Protein AF-A0A930Q3Y9-F1 (afdb_monomer)

Organism: NCBI:txid43675

Nearest PDB structures (foldseek):
  1f99-assembly1_A-2  TM=2.599E-01  e=2.703E+00  Polysiphonia stricta
  1f99-assembly1_K-2  TM=2.462E-01  e=2.848E+00  Polysiphonia stricta
  4yjj-assembly1_A  TM=2.709E-01  e=8.124E+00  Phormidium

Secondary structure (DSSP, 8-state):
--EEE--S-EEETTEEEEEEEESS-HHHHHHHHHHTT--GGGB-SSSEEEEGGGHHHHHHTTPEE--HHHHHHHHHHTT----GGG-HHHHHHHHHHHHHHHHHHHHS---SSS----HHHHHHHHHHHHHHHHHHHHHHT-TT-SSTTHHHHHHHHHHHHHHHTTSTT-S--HHHHHHHHHTTSS-SS-TTHHHHHHHHHT-

Structure (mmCIF, N/CA/C/O backbone):
data_AF-A0A930Q3Y9-F1
#
_entry.id   AF-A0A930Q3Y9-F1
#
loop_
_atom_site.group_PDB
_atom_site.id
_atom_site.type_symbol
_atom_site.label_atom_id
_atom_site.label_alt_id
_atom_site.label_comp_id
_atom_site.label_asym_id
_atom_site.label_entity_id
_atom_site.label_seq_id
_atom_site.pdbx_PDB_ins_code
_atom_site.Cartn_x
_atom_site.Cartn_y
_atom_site.Cartn_z
_atom_site.occupancy
_atom_site.B_iso_or_equiv
_atom_site.auth_seq_id
_atom_site.auth_comp_id
_atom_site.auth_asym_id
_atom_site.auth_atom_id
_atom_site.pdbx_PDB_model_num
ATOM 1 N N . MET A 1 1 ? -1.575 -0.118 -22.455 1.00 71.44 1 MET A N 1
ATOM 2 C CA . MET A 1 1 ? -0.658 -1.270 -22.419 1.00 71.44 1 MET A CA 1
ATOM 3 C C . MET A 1 1 ? 0.638 -0.834 -23.046 1.00 71.44 1 MET A C 1
ATOM 5 O O . MET A 1 1 ? 0.851 -0.911 -24.257 1.00 71.44 1 MET A O 1
ATOM 9 N N . SER A 1 2 ? 1.443 -0.187 -22.227 1.00 93.56 2 SER A N 1
ATOM 10 C CA . SER A 1 2 ? 2.769 0.279 -22.580 1.00 93.56 2 SER A CA 1
ATOM 11 C C . SER A 1 2 ? 3.574 0.342 -21.299 1.00 93.56 2 SER A C 1
ATOM 13 O O . SER A 1 2 ? 3.084 0.797 -20.267 1.00 93.56 2 SER A O 1
ATOM 15 N N . ILE A 1 3 ? 4.808 -0.131 -21.397 1.00 97.94 3 ILE A N 1
ATOM 16 C CA . ILE A 1 3 ? 5.790 0.007 -20.339 1.00 97.94 3 ILE A CA 1
ATOM 17 C C . ILE A 1 3 ? 6.503 1.337 -20.548 1.00 97.94 3 ILE A C 1
ATOM 19 O O . ILE A 1 3 ? 6.914 1.644 -21.672 1.00 97.94 3 ILE A O 1
ATOM 23 N N . TYR A 1 4 ? 6.636 2.121 -19.484 1.00 98.62 4 TYR A N 1
ATOM 24 C CA . TYR A 1 4 ? 7.331 3.404 -19.511 1.00 98.62 4 TYR A CA 1
ATOM 25 C C . TYR A 1 4 ? 8.482 3.408 -18.519 1.00 98.62 4 TYR A C 1
ATOM 27 O O . TYR A 1 4 ? 8.372 2.811 -17.449 1.00 98.62 4 TYR A O 1
ATOM 35 N N . ILE A 1 5 ? 9.564 4.093 -18.874 1.00 98.62 5 ILE A N 1
ATOM 36 C CA . ILE A 1 5 ? 10.769 4.236 -18.055 1.00 98.62 5 ILE A CA 1
ATOM 37 C C . ILE A 1 5 ? 11.216 5.698 -18.043 1.00 98.62 5 ILE A C 1
ATOM 39 O O . ILE A 1 5 ? 11.072 6.376 -19.058 1.00 98.62 5 ILE A O 1
ATOM 43 N N . ASP A 1 6 ? 11.747 6.199 -16.928 1.00 98.50 6 ASP A N 1
ATOM 44 C CA . ASP A 1 6 ? 12.395 7.515 -16.887 1.00 98.50 6 ASP A CA 1
ATOM 45 C C . ASP A 1 6 ? 13.926 7.425 -16.994 1.00 98.50 6 ASP A C 1
ATOM 47 O O . ASP A 1 6 ? 14.515 6.383 -16.697 1.00 98.50 6 ASP A O 1
ATOM 51 N N . PRO A 1 7 ? 14.616 8.491 -17.438 1.00 98.12 7 PRO A N 1
ATOM 52 C CA . PRO A 1 7 ? 16.072 8.515 -17.433 1.00 98.12 7 PRO A CA 1
ATOM 53 C C . PRO A 1 7 ? 16.635 8.293 -16.020 1.00 98.12 7 PRO A C 1
ATOM 55 O O . PRO A 1 7 ? 16.093 8.841 -15.051 1.00 98.12 7 PRO A O 1
ATOM 58 N N . PRO A 1 8 ? 17.751 7.554 -15.881 1.00 97.38 8 PRO A N 1
ATOM 59 C CA . PRO A 1 8 ? 18.270 7.162 -14.581 1.00 97.38 8 PRO A CA 1
ATOM 60 C C . PRO A 1 8 ? 18.879 8.374 -13.875 1.00 97.38 8 PRO A C 1
ATOM 62 O O . PRO A 1 8 ? 20.008 8.787 -14.142 1.00 97.38 8 PRO A O 1
ATOM 65 N N . THR A 1 9 ? 18.105 8.973 -12.975 1.00 96.62 9 THR A N 1
ATOM 66 C CA . THR A 1 9 ? 18.450 10.240 -12.312 1.00 96.62 9 THR A CA 1
ATOM 67 C C . THR A 1 9 ? 18.402 10.146 -10.793 1.00 96.62 9 THR A C 1
ATOM 69 O O . THR A 1 9 ? 18.941 11.024 -10.119 1.00 96.62 9 THR A O 1
ATOM 72 N N . TRP A 1 10 ? 17.808 9.086 -10.236 1.00 93.69 10 TRP A N 1
ATOM 73 C CA . TRP A 1 10 ? 17.602 8.946 -8.798 1.00 93.69 10 TRP A CA 1
ATOM 74 C C . TRP A 1 10 ? 18.813 8.306 -8.097 1.00 93.69 10 TRP A C 1
ATOM 76 O O . TRP A 1 10 ? 19.087 7.130 -8.332 1.00 93.69 10 TRP A O 1
ATOM 86 N N . PRO A 1 11 ? 19.570 9.022 -7.243 1.00 95.94 11 PRO A N 1
ATOM 87 C CA . PRO A 1 11 ? 20.798 8.488 -6.660 1.00 95.94 11 PRO A CA 1
ATOM 88 C C . PRO A 1 11 ? 20.518 7.573 -5.457 1.00 95.94 11 PRO A C 1
ATOM 90 O O . PRO A 1 11 ? 19.971 8.011 -4.445 1.00 95.94 11 PRO A O 1
ATOM 93 N N . ALA A 1 12 ? 20.972 6.320 -5.520 1.00 91.62 12 ALA A N 1
ATOM 94 C CA . ALA A 1 12 ? 20.931 5.373 -4.402 1.00 91.62 12 ALA A CA 1
ATOM 95 C C . ALA A 1 12 ? 22.019 4.298 -4.555 1.00 91.62 12 ALA A C 1
ATOM 97 O O . ALA A 1 12 ? 22.490 4.033 -5.653 1.00 91.62 12 ALA A O 1
ATOM 98 N N . HIS A 1 13 ? 22.449 3.670 -3.456 1.00 89.69 13 HIS A N 1
ATOM 99 C CA . HIS A 1 13 ? 23.344 2.496 -3.484 1.00 89.69 13 HIS A CA 1
ATOM 100 C C . HIS A 1 13 ? 24.605 2.616 -4.377 1.00 89.69 13 HIS A C 1
ATOM 102 O O . HIS A 1 13 ? 25.089 1.621 -4.906 1.00 89.69 13 HIS A O 1
ATOM 108 N N . GLY A 1 14 ? 25.153 3.826 -4.544 1.00 93.25 14 GLY A N 1
ATOM 109 C CA . GLY A 1 14 ? 26.336 4.067 -5.383 1.00 93.25 14 GLY A CA 1
ATOM 110 C C . GLY A 1 14 ? 26.072 4.092 -6.895 1.00 93.25 14 GLY A C 1
ATOM 111 O O . GLY A 1 14 ? 27.023 4.064 -7.672 1.00 93.25 14 GLY A O 1
ATOM 112 N N . THR A 1 15 ? 24.812 4.160 -7.325 1.00 95.44 15 THR A N 1
ATOM 113 C CA . THR A 1 15 ? 24.406 4.323 -8.726 1.00 95.44 15 THR A CA 1
ATOM 114 C C . THR A 1 15 ? 23.209 5.277 -8.841 1.00 95.44 15 THR A C 1
ATOM 116 O O . THR A 1 15 ? 22.783 5.879 -7.852 1.00 95.44 15 THR A O 1
ATOM 119 N N . VAL A 1 16 ? 22.696 5.451 -10.057 1.00 97.56 16 VAL A N 1
ATOM 120 C CA . VAL A 1 16 ? 21.429 6.135 -10.322 1.00 97.56 16 VAL A CA 1
ATOM 121 C C . VAL A 1 16 ? 20.394 5.135 -10.824 1.00 97.56 16 VAL A C 1
ATOM 123 O O . VAL A 1 16 ? 20.740 4.130 -11.448 1.00 97.56 16 VAL A O 1
ATOM 126 N N . PHE A 1 17 ? 19.133 5.396 -10.509 1.00 97.94 17 PHE A N 1
ATOM 127 C CA . PHE A 1 17 ? 18.007 4.531 -10.814 1.00 97.94 17 PHE A CA 1
ATOM 128 C C . PHE A 1 17 ? 16.990 5.249 -11.697 1.00 97.94 17 PHE A C 1
ATOM 130 O O . PHE A 1 17 ? 16.818 6.471 -11.610 1.00 97.94 17 PHE A O 1
ATOM 137 N N . SER A 1 18 ? 16.350 4.446 -12.536 1.00 98.06 18 SER A N 1
ATOM 138 C CA . SER A 1 18 ? 15.121 4.730 -13.264 1.00 98.06 18 SER A CA 1
ATOM 139 C C . SER A 1 18 ? 13.937 4.076 -12.550 1.00 98.06 18 SER A C 1
ATOM 141 O O . SER A 1 18 ? 14.110 3.106 -11.818 1.00 98.06 18 SER A O 1
ATOM 143 N N . HIS A 1 19 ? 12.732 4.536 -12.837 1.00 98.44 19 HIS A N 1
ATOM 144 C CA . HIS A 1 19 ? 11.466 3.942 -12.447 1.00 98.44 19 HIS A CA 1
ATOM 145 C C . HIS A 1 19 ? 10.786 3.382 -13.693 1.00 98.44 19 HIS A C 1
ATOM 147 O O . HIS A 1 19 ? 10.669 4.063 -14.711 1.00 98.44 19 HIS A O 1
ATOM 153 N N . LEU A 1 20 ? 10.315 2.144 -13.599 1.00 98.31 20 LEU A N 1
ATOM 154 C CA . LEU A 1 20 ? 9.626 1.434 -14.671 1.00 98.31 20 LEU A CA 1
ATOM 155 C C . LEU A 1 20 ? 8.171 1.172 -14.265 1.00 98.31 20 LEU A C 1
ATOM 157 O O . LEU A 1 20 ? 7.927 0.593 -13.206 1.00 98.31 20 LEU A O 1
ATOM 161 N N . ILE A 1 21 ? 7.210 1.581 -15.095 1.00 98.19 21 ILE A N 1
ATOM 162 C CA . ILE A 1 21 ? 5.769 1.466 -14.813 1.00 98.19 21 ILE A CA 1
ATOM 163 C C . ILE A 1 21 ? 5.000 0.843 -15.976 1.00 98.19 21 ILE A C 1
ATOM 165 O O . ILE A 1 21 ? 5.452 0.859 -17.120 1.00 98.19 21 ILE A O 1
ATOM 169 N N . SER A 1 22 ? 3.783 0.392 -15.682 1.00 97.44 22 SER A N 1
ATOM 170 C CA . SER A 1 22 ? 2.724 0.168 -16.668 1.00 97.44 22 SER A CA 1
ATOM 171 C C . SER A 1 22 ? 1.627 1.226 -16.501 1.00 97.44 22 SER A C 1
ATOM 173 O O . SER A 1 22 ? 1.406 1.733 -15.402 1.00 97.44 22 SER A O 1
ATOM 175 N N . ASP A 1 23 ? 0.925 1.549 -17.591 1.00 95.81 23 ASP A N 1
ATOM 176 C CA . ASP A 1 23 ? -0.290 2.374 -17.570 1.00 95.81 23 ASP A CA 1
ATOM 177 C C . ASP A 1 23 ? -1.598 1.582 -17.413 1.00 95.81 23 ASP A C 1
ATOM 179 O O . ASP A 1 23 ? -2.672 2.187 -17.413 1.00 95.81 23 ASP A O 1
ATOM 183 N N . ALA A 1 24 ? -1.539 0.251 -17.313 1.00 92.50 24 ALA A N 1
ATOM 184 C CA . ALA A 1 24 ? -2.731 -0.591 -17.408 1.00 92.50 24 ALA A CA 1
ATOM 185 C C . ALA A 1 24 ? -2.725 -1.847 -16.524 1.00 92.50 24 ALA A C 1
ATOM 187 O O . ALA A 1 24 ? -3.800 -2.300 -16.134 1.00 92.50 24 ALA A O 1
ATOM 188 N N . SER A 1 25 ? -1.569 -2.450 -16.229 1.00 93.44 25 SER A N 1
ATOM 189 C CA . SER A 1 25 ? -1.514 -3.730 -15.516 1.00 93.44 25 SER A CA 1
ATOM 190 C C . SER A 1 25 ? -0.191 -3.955 -14.778 1.00 93.44 25 SER A C 1
ATOM 192 O O . SER A 1 25 ? 0.895 -3.819 -15.334 1.00 93.44 25 SER A O 1
ATOM 194 N N . LEU A 1 26 ? -0.270 -4.388 -13.517 1.00 93.94 26 LEU A N 1
ATOM 195 C CA . LEU A 1 26 ? 0.914 -4.862 -12.793 1.00 93.94 26 LEU A CA 1
ATOM 196 C C . LEU A 1 26 ? 1.414 -6.202 -13.343 1.00 93.94 26 LEU A C 1
ATOM 198 O O . LEU A 1 26 ? 2.613 -6.453 -13.321 1.00 93.94 26 LEU A O 1
ATOM 202 N N . ALA A 1 27 ? 0.528 -7.042 -13.888 1.00 94.19 27 ALA A N 1
ATOM 203 C CA . ALA A 1 27 ? 0.924 -8.325 -14.461 1.00 94.19 27 ALA A CA 1
ATOM 204 C C . ALA A 1 27 ? 1.844 -8.139 -15.680 1.00 94.19 27 ALA A C 1
ATOM 206 O O . ALA A 1 27 ? 2.897 -8.764 -15.734 1.00 94.19 27 ALA A O 1
ATOM 207 N N . GLU A 1 28 ? 1.517 -7.218 -16.600 1.00 95.50 28 GLU A N 1
ATOM 208 C CA . GLU A 1 28 ? 2.393 -6.946 -17.757 1.00 95.50 28 GLU A CA 1
ATOM 209 C C . GLU A 1 28 ? 3.730 -6.328 -17.322 1.00 95.50 28 GLU A C 1
ATOM 211 O O . GLU A 1 28 ? 4.771 -6.615 -17.910 1.00 95.50 28 GLU A O 1
ATOM 216 N N . LEU A 1 29 ? 3.715 -5.512 -16.261 1.00 97.50 29 LEU A N 1
ATOM 217 C CA . LEU A 1 29 ? 4.926 -4.929 -15.691 1.00 97.50 29 LEU A CA 1
ATOM 218 C C . LEU A 1 29 ? 5.832 -6.011 -15.090 1.00 97.50 29 LEU A C 1
ATOM 220 O O . LEU A 1 29 ? 7.036 -6.003 -15.344 1.00 97.50 29 LEU A O 1
ATOM 224 N N . HIS A 1 30 ? 5.262 -6.954 -14.336 1.00 97.44 30 HIS A N 1
ATOM 225 C CA . HIS A 1 30 ? 5.995 -8.092 -13.782 1.00 97.44 30 HIS A CA 1
ATOM 226 C C . HIS A 1 30 ? 6.567 -8.992 -14.879 1.00 97.44 30 HIS A C 1
ATOM 228 O O . HIS A 1 30 ? 7.738 -9.360 -14.810 1.00 97.44 30 HIS A O 1
ATOM 234 N N . GLU A 1 31 ? 5.782 -9.306 -15.911 1.00 97.25 31 GLU A N 1
ATOM 235 C CA . GLU A 1 31 ? 6.236 -10.111 -17.049 1.00 97.25 31 GLU A CA 1
ATOM 236 C C . GLU A 1 31 ? 7.395 -9.436 -17.796 1.00 97.25 31 GLU A C 1
ATOM 238 O O . GLU A 1 31 ? 8.414 -10.077 -18.066 1.00 97.25 31 GLU A O 1
ATOM 243 N N . PHE A 1 32 ? 7.286 -8.133 -18.074 1.00 97.75 32 PHE A N 1
ATOM 244 C CA . PHE A 1 32 ? 8.341 -7.368 -18.738 1.00 97.75 32 PHE A CA 1
ATOM 245 C C . PHE A 1 32 ? 9.618 -7.293 -17.889 1.00 97.75 32 PHE A C 1
ATOM 247 O O . PHE A 1 32 ? 10.719 -7.515 -18.396 1.00 97.75 32 PHE A O 1
ATOM 254 N N . ALA A 1 33 ? 9.481 -7.027 -16.587 1.00 97.50 33 ALA A N 1
ATOM 255 C CA . ALA A 1 33 ? 10.609 -6.956 -15.664 1.00 97.50 33 ALA A CA 1
ATOM 256 C C . ALA A 1 33 ? 11.326 -8.310 -15.526 1.00 97.50 33 ALA A C 1
ATOM 258 O O . ALA A 1 33 ? 12.556 -8.367 -15.587 1.00 97.50 33 ALA A O 1
ATOM 259 N N . ALA A 1 34 ? 10.566 -9.403 -15.408 1.00 96.88 34 ALA A N 1
ATOM 260 C CA . ALA A 1 34 ? 11.110 -10.755 -15.335 1.00 96.88 34 ALA A CA 1
ATOM 261 C C . ALA A 1 34 ? 11.854 -11.145 -16.622 1.00 96.88 34 ALA A C 1
ATOM 263 O O . ALA A 1 34 ? 12.946 -11.711 -16.548 1.00 96.88 34 ALA A O 1
ATOM 264 N N . ALA A 1 35 ? 11.312 -10.797 -17.796 1.00 96.25 35 ALA A N 1
ATOM 265 C CA . ALA A 1 35 ? 11.961 -11.044 -19.085 1.00 96.25 35 ALA A CA 1
ATOM 266 C C . ALA A 1 35 ? 13.302 -10.302 -19.233 1.00 96.25 35 ALA A C 1
ATOM 268 O O . ALA A 1 35 ? 14.214 -10.815 -19.878 1.00 96.25 35 ALA A O 1
ATOM 269 N N . ALA A 1 36 ? 13.437 -9.134 -18.599 1.00 95.19 36 ALA A N 1
ATOM 270 C CA . ALA A 1 36 ? 14.670 -8.350 -18.554 1.00 95.19 36 ALA A CA 1
ATOM 271 C C . ALA A 1 36 ? 15.600 -8.707 -17.373 1.00 95.19 36 ALA A C 1
ATOM 273 O O . ALA A 1 36 ? 16.586 -8.015 -17.124 1.00 95.19 36 ALA A O 1
ATOM 274 N N . GLY A 1 37 ? 15.290 -9.760 -16.607 1.00 95.00 37 GLY A N 1
ATOM 275 C CA . GLY A 1 37 ? 16.115 -10.210 -15.481 1.00 95.00 37 GLY A CA 1
ATOM 276 C C . GLY A 1 37 ? 16.083 -9.296 -14.249 1.00 95.00 37 GLY A C 1
ATOM 277 O O . GLY A 1 37 ? 16.939 -9.426 -13.370 1.00 95.00 37 GLY A O 1
ATOM 278 N N . ILE A 1 38 ? 15.111 -8.385 -14.151 1.00 96.12 38 ILE A N 1
ATOM 279 C CA . ILE A 1 38 ? 14.935 -7.524 -12.978 1.00 96.12 38 ILE A CA 1
ATOM 280 C C . ILE A 1 38 ? 14.339 -8.354 -11.838 1.00 96.12 38 ILE A C 1
ATOM 282 O O . ILE A 1 38 ? 13.327 -9.037 -11.991 1.00 96.12 38 ILE A O 1
ATOM 286 N N . SER A 1 39 ? 14.963 -8.287 -10.661 1.00 95.12 39 SER A N 1
ATOM 287 C CA . SER A 1 39 ? 14.467 -8.986 -9.474 1.00 95.12 39 SER A CA 1
ATOM 288 C C . SER A 1 39 ? 13.124 -8.419 -9.015 1.00 95.12 39 SER A C 1
ATOM 290 O O . SER A 1 39 ? 12.994 -7.208 -8.868 1.00 95.12 39 SER A O 1
ATOM 292 N N . GLU A 1 40 ? 12.173 -9.280 -8.638 1.00 92.62 40 GLU A N 1
ATOM 293 C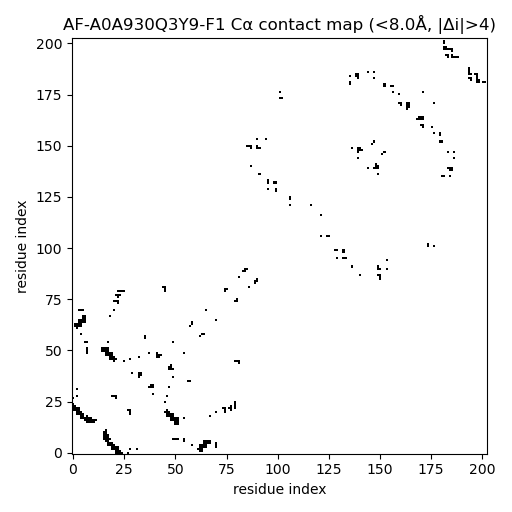 CA . GLU A 1 40 ? 10.927 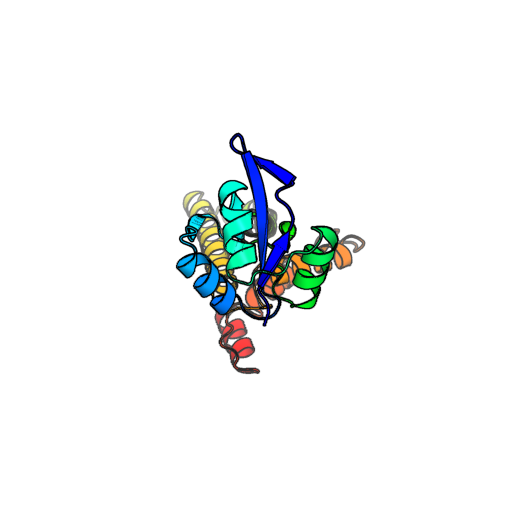-8.866 -7.966 1.00 92.62 40 GLU A CA 1
ATOM 294 C C . GLU A 1 40 ? 11.164 -8.021 -6.706 1.00 92.62 40 GLU A C 1
ATOM 296 O O . GLU A 1 40 ? 10.315 -7.225 -6.333 1.00 92.62 40 GLU A O 1
ATOM 301 N N . ARG A 1 41 ? 12.336 -8.125 -6.064 1.00 93.44 41 ARG A N 1
ATOM 302 C CA . ARG A 1 41 ? 12.686 -7.279 -4.910 1.00 93.44 41 ARG A CA 1
ATOM 303 C C . ARG A 1 41 ? 12.828 -5.797 -5.254 1.00 93.44 41 ARG A C 1
ATOM 305 O O . ARG A 1 41 ? 12.799 -4.980 -4.344 1.00 93.44 41 ARG A O 1
ATOM 312 N N . ALA A 1 42 ? 13.031 -5.472 -6.528 1.00 94.75 42 ALA A N 1
ATOM 313 C CA . ALA A 1 42 ? 13.070 -4.102 -7.018 1.00 94.75 42 ALA A CA 1
ATOM 314 C C . ALA A 1 42 ? 11.666 -3.532 -7.287 1.00 94.75 42 ALA A C 1
ATOM 316 O O . ALA A 1 42 ? 11.549 -2.362 -7.634 1.00 94.75 42 ALA A O 1
ATOM 317 N N . PHE A 1 43 ? 10.609 -4.339 -7.146 1.00 95.75 43 PHE A N 1
ATOM 318 C CA . PHE A 1 43 ? 9.237 -3.869 -7.254 1.00 95.75 43 PHE A CA 1
ATOM 319 C C . PHE A 1 43 ? 8.806 -3.151 -5.975 1.00 95.75 43 PHE A C 1
ATOM 321 O O . PHE A 1 43 ? 8.746 -3.751 -4.900 1.00 95.75 43 PHE A O 1
ATOM 328 N N . ASP A 1 44 ? 8.426 -1.885 -6.105 1.00 91.12 44 ASP A N 1
ATOM 329 C CA . ASP A 1 44 ? 7.895 -1.065 -5.022 1.00 91.12 44 ASP A CA 1
ATOM 330 C C . ASP A 1 44 ? 6.401 -0.775 -5.231 1.00 91.12 44 ASP A C 1
ATOM 332 O O . AS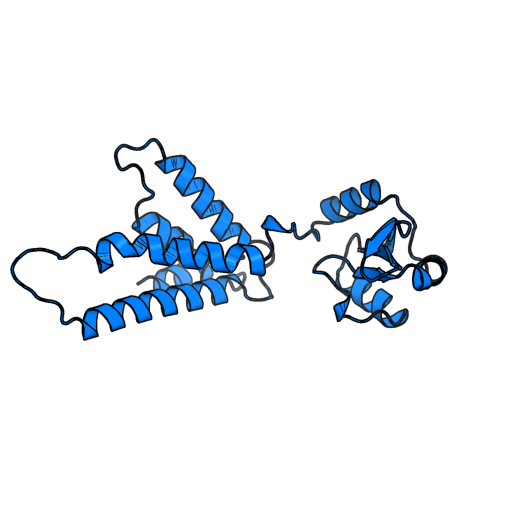P A 1 44 ? 5.963 0.368 -5.383 1.00 91.12 44 ASP A O 1
ATOM 336 N N . ARG A 1 45 ? 5.611 -1.858 -5.212 1.00 89.62 45 ARG A N 1
ATOM 337 C CA . ARG A 1 45 ? 4.132 -1.916 -5.242 1.00 89.62 45 ARG A CA 1
ATOM 338 C C . ARG A 1 45 ? 3.443 -1.459 -6.529 1.00 89.62 45 ARG A C 1
ATOM 340 O O . ARG A 1 45 ? 2.409 -2.023 -6.866 1.00 89.62 45 ARG A O 1
ATOM 347 N N . ASP A 1 46 ? 3.957 -0.444 -7.207 1.00 93.44 46 ASP A N 1
ATOM 348 C CA . ASP A 1 46 ? 3.350 0.128 -8.417 1.00 93.44 46 ASP A CA 1
ATOM 349 C C . ASP A 1 46 ? 4.363 0.454 -9.528 1.00 93.44 46 ASP A C 1
ATOM 351 O O . ASP A 1 46 ? 3.976 0.864 -10.623 1.00 93.44 46 ASP A O 1
ATOM 355 N N . HIS A 1 47 ? 5.652 0.247 -9.263 1.00 96.69 47 HIS A N 1
ATOM 356 C CA . HIS A 1 47 ? 6.750 0.450 -10.202 1.00 96.69 47 HIS A CA 1
ATOM 357 C C . HIS A 1 47 ? 7.946 -0.433 -9.829 1.00 96.69 47 HIS A C 1
ATOM 359 O O . HIS A 1 47 ? 7.996 -0.986 -8.730 1.00 96.69 47 HIS A O 1
ATOM 365 N N . TYR A 1 48 ? 8.914 -0.551 -10.735 1.00 98.00 48 TYR A N 1
ATOM 366 C CA . TYR A 1 48 ? 10.229 -1.125 -10.446 1.00 98.00 48 TYR A CA 1
ATOM 367 C C . TYR A 1 48 ? 11.303 -0.040 -10.376 1.00 98.00 48 TYR A C 1
ATOM 369 O O . TYR A 1 48 ? 11.359 0.813 -11.262 1.00 98.00 48 TYR A O 1
ATOM 377 N N . ASP A 1 49 ? 12.192 -0.139 -9.390 1.00 97.44 49 ASP A N 1
ATOM 378 C CA . ASP A 1 49 ? 13.445 0.614 -9.336 1.00 97.44 49 ASP A CA 1
ATOM 379 C C . ASP A 1 49 ? 14.519 -0.099 -10.167 1.00 97.44 49 ASP A C 1
ATOM 381 O O . ASP A 1 49 ? 14.985 -1.194 -9.844 1.00 97.44 49 ASP A O 1
ATOM 385 N N . VAL A 1 50 ? 14.942 0.525 -11.260 1.00 97.25 50 VAL A N 1
ATOM 386 C CA . VAL A 1 50 ? 15.848 -0.063 -12.245 1.00 97.25 50 VAL A CA 1
ATOM 387 C C . VAL A 1 50 ? 17.219 0.609 -12.169 1.00 97.25 50 VAL A C 1
ATOM 389 O O . VAL A 1 50 ? 17.310 1.819 -12.360 1.00 97.25 50 VAL A O 1
ATOM 392 N N . PRO A 1 51 ? 18.320 -0.130 -11.950 1.00 96.25 51 PRO A N 1
ATOM 393 C CA . PRO A 1 51 ? 19.656 0.457 -11.960 1.00 96.25 51 PRO A CA 1
ATOM 394 C C . PRO A 1 51 ? 20.059 0.925 -13.368 1.00 96.25 51 PRO A C 1
ATOM 396 O O . PRO A 1 51 ? 19.758 0.264 -14.361 1.00 96.25 51 PRO A O 1
ATOM 399 N N . ALA A 1 52 ? 20.832 2.013 -13.451 1.00 97.00 52 ALA A N 1
ATOM 400 C CA . ALA A 1 52 ? 21.200 2.684 -14.706 1.00 97.00 52 ALA A CA 1
ATOM 401 C C . ALA A 1 52 ? 21.709 1.768 -15.831 1.00 97.00 52 ALA A C 1
ATOM 403 O O . ALA A 1 52 ? 21.446 2.022 -17.000 1.00 97.00 52 ALA A O 1
ATOM 404 N N . HIS A 1 53 ? 22.442 0.703 -15.496 1.00 95.81 53 HIS A N 1
ATOM 405 C CA . HIS A 1 53 ? 23.032 -0.195 -16.490 1.00 95.81 53 HIS A CA 1
ATOM 406 C C . HIS A 1 53 ? 22.002 -1.037 -17.262 1.00 95.81 53 HIS A C 1
ATOM 408 O O . HIS A 1 53 ? 22.343 -1.555 -18.321 1.00 95.81 53 HIS A O 1
ATOM 414 N N . LEU A 1 54 ? 20.768 -1.170 -16.760 1.00 96.88 54 LEU A N 1
ATOM 415 C CA . LEU A 1 54 ? 19.675 -1.865 -17.453 1.00 96.88 54 LEU A CA 1
ATOM 416 C C . LEU A 1 54 ? 18.837 -0.926 -18.331 1.00 96.88 54 LEU A C 1
ATOM 418 O O . LEU A 1 54 ? 18.035 -1.395 -19.134 1.00 96.88 54 LEU A O 1
ATOM 422 N N . TYR A 1 55 ? 19.021 0.391 -18.213 1.00 98.06 55 TYR A N 1
ATOM 423 C CA . TYR A 1 55 ? 18.200 1.393 -18.894 1.00 98.06 55 TYR A CA 1
ATOM 424 C C . TYR A 1 55 ? 18.128 1.180 -20.414 1.00 98.06 55 TYR A C 1
ATOM 426 O O . TYR A 1 55 ? 17.047 0.982 -20.972 1.00 98.06 55 TYR A O 1
ATOM 434 N N . ASP A 1 56 ? 19.288 1.148 -21.077 1.00 97.88 56 ASP A N 1
ATOM 435 C CA . ASP A 1 56 ? 19.374 1.015 -22.536 1.00 97.88 56 ASP A CA 1
ATOM 436 C C . ASP A 1 56 ? 18.797 -0.316 -23.037 1.00 97.88 56 ASP A C 1
ATOM 438 O O . ASP A 1 56 ? 18.301 -0.408 -24.162 1.00 97.88 56 ASP A O 1
ATOM 442 N N . GLU A 1 57 ? 18.883 -1.370 -22.223 1.00 97.56 57 GLU A N 1
ATOM 443 C CA . GLU A 1 57 ? 18.316 -2.677 -22.545 1.00 97.56 57 GLU A CA 1
ATOM 444 C C . GLU A 1 57 ? 16.790 -2.653 -22.500 1.00 97.56 57 GLU A C 1
ATOM 446 O O . GLU A 1 57 ? 16.156 -3.131 -23.439 1.00 97.56 57 GLU A O 1
ATOM 451 N N . LEU A 1 58 ? 16.197 -2.030 -21.481 1.00 98.06 58 LEU A N 1
ATOM 452 C CA . LEU A 1 58 ? 14.742 -1.928 -21.351 1.00 98.06 58 LEU A CA 1
ATOM 453 C C . LEU A 1 58 ? 14.133 -1.053 -22.444 1.00 98.06 58 LEU A C 1
ATOM 455 O O . LEU A 1 58 ? 13.105 -1.419 -23.016 1.00 98.06 58 LEU A O 1
ATOM 459 N N . VAL A 1 59 ? 14.783 0.063 -22.787 1.00 98.19 59 VAL A N 1
ATOM 460 C CA . VAL A 1 59 ? 14.357 0.903 -23.916 1.00 98.19 59 VAL A CA 1
ATOM 461 C C . VAL A 1 59 ? 14.402 0.100 -25.219 1.00 98.19 59 VAL A C 1
ATOM 463 O O . VAL A 1 59 ? 13.445 0.104 -25.992 1.00 98.19 59 VAL A O 1
ATOM 466 N N . ARG A 1 60 ? 15.472 -0.676 -25.442 1.00 97.69 60 ARG A N 1
ATOM 467 C CA . ARG A 1 60 ? 15.592 -1.562 -26.612 1.00 97.69 60 ARG A CA 1
ATOM 468 C C . ARG A 1 60 ? 14.553 -2.688 -26.615 1.00 97.69 60 ARG A C 1
ATOM 470 O O . ARG A 1 60 ? 14.106 -3.083 -27.689 1.00 97.69 60 ARG A O 1
ATOM 477 N N . ALA A 1 61 ? 14.159 -3.178 -25.442 1.00 96.81 61 ALA A N 1
ATOM 478 C CA . ALA A 1 61 ? 13.108 -4.179 -25.265 1.00 96.81 61 ALA A CA 1
ATOM 479 C C . ALA A 1 61 ? 11.685 -3.613 -25.455 1.00 96.81 61 ALA A C 1
ATOM 481 O O . ALA A 1 61 ? 10.724 -4.379 -25.487 1.00 96.81 61 ALA A O 1
ATOM 482 N N . GLY A 1 62 ? 11.540 -2.293 -25.628 1.00 97.38 62 GLY A N 1
ATOM 483 C CA . GLY A 1 62 ? 10.275 -1.637 -25.963 1.00 97.38 62 GLY A CA 1
ATOM 484 C C . GLY A 1 62 ? 9.690 -0.752 -24.862 1.00 97.38 62 GLY A C 1
ATOM 485 O O . GLY A 1 62 ? 8.584 -0.238 -25.048 1.00 97.38 62 GLY A O 1
ATOM 486 N N . ALA A 1 63 ? 10.400 -0.540 -23.746 1.00 98.12 63 ALA A N 1
ATOM 487 C CA . ALA A 1 63 ? 10.008 0.471 -22.769 1.00 98.12 63 ALA A CA 1
ATOM 488 C C . ALA A 1 63 ? 10.107 1.870 -23.395 1.00 98.12 63 ALA A C 1
ATOM 490 O O . ALA A 1 63 ? 11.108 2.230 -24.015 1.00 98.12 63 ALA A O 1
ATOM 491 N N . LYS A 1 64 ? 9.052 2.668 -23.242 1.00 98.44 64 LYS A N 1
ATOM 492 C CA . LYS A 1 64 ? 8.984 4.028 -23.778 1.00 98.44 64 LYS A CA 1
ATOM 493 C C . LYS A 1 64 ? 9.540 5.008 -22.758 1.00 98.44 64 LYS A C 1
ATOM 495 O O . LYS A 1 64 ? 9.028 5.103 -21.645 1.00 98.44 64 LYS A O 1
ATOM 500 N N . GLU A 1 65 ? 10.560 5.753 -23.154 1.00 98.44 65 GLU A N 1
ATOM 501 C CA . GLU A 1 65 ? 11.120 6.805 -22.314 1.00 98.44 65 GLU A CA 1
ATOM 502 C C . GLU A 1 65 ? 10.093 7.928 -22.074 1.00 98.44 65 GLU A C 1
ATOM 504 O O . GLU A 1 65 ? 9.460 8.415 -23.015 1.00 98.44 65 GLU A O 1
ATOM 509 N N . LEU A 1 66 ? 9.942 8.339 -20.815 1.00 98.31 66 LEU A N 1
ATOM 510 C CA . LEU A 1 66 ? 9.195 9.516 -20.370 1.00 98.31 66 LEU A CA 1
ATOM 511 C C . LEU A 1 66 ? 10.022 10.290 -19.345 1.00 98.31 66 LEU A C 1
ATOM 513 O O . LEU A 1 66 ? 10.785 9.707 -18.584 1.00 98.31 66 LEU A O 1
ATOM 517 N N . SER A 1 67 ? 9.827 11.604 -19.228 1.00 97.81 67 SER A N 1
ATOM 518 C CA . SER A 1 67 ? 10.367 12.309 -18.059 1.00 97.81 67 SER A CA 1
ATOM 519 C C . SER A 1 67 ? 9.721 11.787 -16.768 1.00 97.81 67 SER A C 1
ATOM 521 O O . SER A 1 67 ? 8.556 11.383 -16.769 1.00 97.81 67 SER A O 1
ATOM 523 N N . GLY A 1 68 ? 10.412 11.879 -15.626 1.00 95.00 68 GLY A N 1
ATOM 524 C CA . GLY A 1 68 ? 9.846 11.443 -14.338 1.00 95.00 68 GLY A CA 1
ATOM 525 C C . GLY A 1 68 ? 8.503 12.118 -13.990 1.00 95.00 68 GLY A C 1
ATOM 526 O O . GLY A 1 68 ? 7.620 11.509 -13.380 1.00 95.00 68 GLY A O 1
ATOM 527 N N . ALA A 1 69 ? 8.289 13.360 -14.444 1.00 95.88 69 ALA A N 1
ATOM 528 C CA . ALA A 1 69 ? 7.015 14.063 -14.283 1.00 95.88 69 ALA A CA 1
ATOM 529 C C . ALA A 1 69 ? 5.893 13.465 -15.152 1.00 95.88 69 ALA A C 1
ATOM 531 O O . ALA A 1 69 ? 4.754 13.347 -14.699 1.00 95.88 69 ALA A O 1
ATOM 532 N N . GLU A 1 70 ? 6.189 13.088 -16.396 1.00 97.94 70 GLU A N 1
ATOM 533 C CA . GLU A 1 70 ? 5.241 12.403 -17.283 1.00 97.94 70 GLU A CA 1
ATOM 534 C C . GLU A 1 70 ? 4.942 10.989 -16.801 1.00 97.94 70 GLU A C 1
ATOM 536 O O . GLU A 1 70 ? 3.780 10.584 -16.797 1.00 97.94 70 GLU A O 1
ATOM 541 N N . LEU A 1 71 ? 5.961 10.282 -16.319 1.00 97.00 71 LEU A N 1
ATOM 542 C CA . LEU A 1 71 ? 5.838 8.950 -15.747 1.00 97.00 71 LEU A CA 1
ATOM 543 C C . LEU A 1 71 ? 4.917 8.969 -14.518 1.00 97.00 71 LEU A C 1
ATOM 545 O O . LEU A 1 71 ? 3.940 8.226 -14.461 1.00 97.00 71 LEU A O 1
ATOM 549 N N . THR A 1 72 ? 5.123 9.919 -13.601 1.00 94.25 72 THR A N 1
ATOM 550 C CA . THR A 1 72 ? 4.244 10.112 -12.434 1.00 94.25 72 THR A CA 1
ATOM 551 C C . THR A 1 72 ? 2.799 10.412 -12.841 1.00 94.25 72 THR A C 1
ATOM 553 O O . THR A 1 72 ? 1.867 9.829 -12.287 1.00 94.25 72 THR A O 1
ATOM 556 N N . ARG A 1 73 ? 2.581 11.308 -13.817 1.00 96.12 73 ARG A N 1
ATOM 557 C CA . ARG A 1 73 ? 1.226 11.623 -14.311 1.00 96.12 73 ARG A CA 1
ATOM 558 C C . ARG A 1 73 ? 0.549 10.408 -14.942 1.00 96.12 73 ARG A C 1
ATOM 560 O O . ARG A 1 73 ? -0.634 10.192 -14.699 1.00 96.12 73 ARG A O 1
ATOM 567 N N . THR A 1 74 ? 1.300 9.622 -15.707 1.00 96.19 74 THR A N 1
ATOM 568 C CA . THR A 1 74 ? 0.821 8.393 -16.351 1.00 96.19 74 THR A CA 1
ATOM 569 C C . THR A 1 74 ? 0.417 7.358 -15.304 1.00 96.19 74 THR A C 1
ATOM 571 O O . THR A 1 74 ? -0.693 6.831 -15.359 1.00 96.19 74 THR A O 1
ATOM 574 N N . LEU A 1 75 ? 1.251 7.149 -14.281 1.00 94.50 75 LEU A N 1
ATOM 575 C CA . LEU A 1 75 ? 0.956 6.223 -13.188 1.00 94.50 75 LEU A CA 1
ATOM 576 C C . LEU A 1 75 ? -0.284 6.647 -12.385 1.00 94.50 75 LEU A C 1
ATOM 578 O O . LEU A 1 75 ? -1.120 5.811 -12.057 1.00 94.50 75 LEU A O 1
ATOM 582 N N . ILE A 1 76 ? -0.461 7.942 -12.110 1.00 91.12 76 ILE A N 1
ATOM 583 C CA . ILE A 1 76 ? -1.673 8.444 -11.440 1.00 91.12 76 ILE A CA 1
ATOM 584 C C . ILE A 1 76 ? -2.916 8.214 -12.311 1.00 91.12 76 ILE A C 1
ATOM 586 O O . ILE A 1 76 ? -3.933 7.743 -11.809 1.00 91.12 76 ILE A O 1
ATOM 590 N N . ALA A 1 77 ? -2.837 8.507 -13.612 1.00 93.38 77 ALA A N 1
ATOM 591 C CA . ALA A 1 77 ? -3.957 8.323 -14.535 1.00 93.38 77 ALA A CA 1
ATOM 592 C C . ALA A 1 77 ? -4.351 6.844 -14.716 1.00 93.38 77 ALA A C 1
ATOM 594 O O . ALA A 1 77 ? -5.522 6.553 -14.949 1.00 93.38 77 ALA A O 1
ATOM 595 N N . SER A 1 78 ? -3.404 5.914 -14.554 1.00 91.38 78 SER A N 1
ATOM 596 C CA . SER A 1 78 ? -3.652 4.465 -14.637 1.00 91.38 78 SER A CA 1
ATOM 597 C C . SER A 1 78 ? -4.473 3.895 -13.475 1.00 91.38 78 SER A C 1
ATOM 599 O O . SER A 1 78 ? -4.923 2.757 -13.540 1.00 91.38 78 SER A O 1
ATOM 601 N N . SER A 1 79 ? -4.657 4.661 -12.393 1.00 86.50 79 SER A N 1
ATOM 602 C CA . SER A 1 79 ? -5.190 4.177 -11.107 1.00 86.50 79 SER A CA 1
ATOM 603 C C . SER A 1 79 ? -4.352 3.082 -10.420 1.00 86.50 79 SER A C 1
ATOM 605 O O . SER A 1 79 ? -4.783 2.557 -9.400 1.00 86.50 79 SER A O 1
ATOM 607 N N . LEU A 1 80 ? -3.153 2.755 -10.923 1.00 88.88 80 LEU A N 1
ATOM 608 C CA . LEU A 1 80 ? -2.240 1.790 -10.292 1.00 88.88 80 LEU A CA 1
ATOM 609 C C . LEU A 1 80 ? -1.388 2.410 -9.176 1.00 88.88 80 LEU A C 1
ATOM 611 O O . LEU A 1 80 ? -0.809 1.679 -8.377 1.00 88.88 80 LEU A O 1
ATOM 615 N N . ARG A 1 81 ? -1.282 3.748 -9.115 1.00 91.12 81 ARG A N 1
ATOM 616 C CA . ARG A 1 81 ? -0.451 4.439 -8.117 1.00 91.12 81 ARG A CA 1
ATOM 617 C C . ARG A 1 81 ? -0.894 4.091 -6.695 1.00 91.12 81 ARG A C 1
ATOM 619 O O . ARG A 1 81 ? -2.037 4.347 -6.330 1.00 91.12 81 ARG A O 1
ATOM 626 N N . ILE A 1 82 ? 0.063 3.688 -5.860 1.00 86.12 82 ILE A N 1
ATOM 627 C CA . ILE A 1 82 ? -0.084 3.555 -4.408 1.00 86.12 82 ILE A CA 1
ATOM 628 C C . ILE A 1 82 ? 0.811 4.601 -3.719 1.00 86.12 82 ILE A C 1
ATOM 630 O O . ILE A 1 82 ? 2.016 4.385 -3.527 1.00 86.12 82 ILE A O 1
ATOM 634 N N . PRO A 1 83 ? 0.253 5.762 -3.322 1.00 83.31 83 PRO A N 1
ATOM 635 C CA . PRO A 1 83 ? 0.996 6.805 -2.625 1.00 83.31 83 PRO A CA 1
ATOM 636 C C . PRO A 1 83 ? 1.655 6.290 -1.344 1.00 83.31 83 PRO A C 1
ATOM 638 O O . PRO A 1 83 ? 1.047 5.548 -0.583 1.00 83.31 83 PRO A O 1
ATOM 641 N N . LEU A 1 84 ? 2.863 6.768 -1.024 1.00 80.38 84 LEU A N 1
ATOM 642 C CA . LEU A 1 84 ? 3.605 6.361 0.183 1.00 80.38 84 LEU A CA 1
ATOM 643 C C . LEU A 1 84 ? 2.779 6.477 1.479 1.00 80.38 84 LEU A C 1
ATOM 645 O O . LEU A 1 84 ? 2.872 5.625 2.359 1.00 80.38 84 LEU A O 1
ATOM 649 N N . LYS A 1 85 ? 1.953 7.524 1.593 1.00 76.81 85 LYS A N 1
ATOM 650 C CA . LYS A 1 85 ? 1.061 7.756 2.746 1.00 76.81 85 LYS A CA 1
ATOM 651 C C . LYS A 1 85 ? -0.078 6.729 2.851 1.00 76.81 85 LYS A C 1
ATOM 653 O O . LYS A 1 85 ? -0.631 6.558 3.929 1.00 76.81 85 LYS A O 1
ATOM 658 N N . GLU A 1 86 ? -0.424 6.099 1.732 1.00 77.31 86 GLU A N 1
ATOM 659 C CA . GLU A 1 86 ? -1.476 5.091 1.579 1.00 77.31 86 GLU A CA 1
ATOM 660 C C . GLU A 1 86 ? -0.920 3.664 1.645 1.00 77.31 86 GLU A C 1
ATOM 662 O O . GLU A 1 86 ? -1.673 2.696 1.556 1.00 77.31 86 GLU A O 1
ATOM 667 N N . ARG A 1 87 ? 0.396 3.511 1.851 1.00 82.31 87 ARG A N 1
ATOM 668 C CA . ARG A 1 87 ? 1.007 2.194 1.979 1.00 82.31 87 ARG A CA 1
ATOM 669 C C . ARG A 1 87 ? 0.719 1.572 3.356 1.00 82.31 87 ARG A C 1
ATOM 671 O O . ARG A 1 87 ? 0.988 2.214 4.381 1.00 82.31 87 ARG A O 1
ATOM 678 N N . PRO A 1 88 ? 0.245 0.313 3.401 1.00 79.50 88 PRO A N 1
ATOM 679 C CA . PRO A 1 88 ? -0.003 -0.458 4.617 1.00 79.50 88 PRO A CA 1
ATOM 680 C C . PRO A 1 88 ? 1.089 -0.356 5.687 1.00 79.50 88 PRO A C 1
ATOM 682 O O . PRO A 1 88 ? 0.776 -0.094 6.842 1.00 79.50 88 PRO A O 1
ATOM 685 N N . GLU A 1 89 ? 2.379 -0.442 5.340 1.00 83.00 89 GLU A N 1
ATOM 686 C CA . GLU A 1 89 ? 3.473 -0.389 6.324 1.00 83.00 89 GLU A CA 1
ATOM 687 C C . GLU A 1 89 ? 3.583 0.957 7.056 1.00 83.00 89 GLU A C 1
ATOM 689 O O . GLU A 1 89 ? 4.139 1.032 8.154 1.00 83.00 89 GLU A O 1
ATOM 694 N N . LYS A 1 90 ? 3.058 2.036 6.466 1.00 84.50 90 LYS A N 1
ATOM 695 C CA . LYS A 1 90 ? 2.995 3.358 7.100 1.00 84.50 90 LYS A CA 1
ATOM 696 C C . LYS A 1 90 ? 1.699 3.546 7.880 1.00 84.50 90 LYS A C 1
ATOM 698 O O . LYS A 1 90 ? 1.713 4.169 8.943 1.00 84.50 90 LYS A O 1
ATOM 703 N N . ILE A 1 91 ? 0.596 3.006 7.368 1.00 89.38 91 ILE A N 1
ATOM 704 C CA . ILE A 1 91 ? -0.735 3.159 7.957 1.00 89.38 91 ILE A CA 1
ATOM 705 C C . ILE A 1 91 ? -0.924 2.247 9.168 1.00 89.38 91 ILE A C 1
ATOM 707 O O . ILE A 1 91 ? -1.389 2.711 10.210 1.00 89.38 91 ILE A O 1
ATOM 711 N N . ARG A 1 92 ? -0.542 0.973 9.061 1.00 93.19 92 ARG A N 1
ATOM 712 C CA . ARG A 1 92 ? -0.840 -0.064 10.053 1.00 93.19 92 ARG A CA 1
ATOM 713 C C . ARG A 1 92 ? -0.411 0.312 11.472 1.00 93.19 92 ARG A C 1
ATOM 715 O O . ARG A 1 92 ? -1.273 0.335 12.351 1.00 93.19 92 ARG A O 1
ATOM 722 N N . PRO A 1 93 ? 0.842 0.741 11.725 1.00 92.75 93 PRO A N 1
ATOM 723 C CA . PRO A 1 93 ? 1.244 1.151 13.069 1.00 92.75 93 PRO A CA 1
ATOM 724 C C . PRO A 1 93 ? 0.454 2.354 13.598 1.00 92.75 93 PRO A C 1
ATOM 726 O O . PRO A 1 93 ? 0.263 2.491 14.804 1.00 92.75 93 PRO A O 1
ATOM 729 N N . ARG A 1 94 ? 0.014 3.264 12.718 1.00 92.00 94 ARG A N 1
ATOM 730 C CA . ARG A 1 94 ? -0.799 4.422 13.111 1.00 92.00 94 ARG A CA 1
ATOM 731 C C . ARG A 1 94 ? -2.220 3.996 13.477 1.00 92.00 94 ARG A C 1
ATOM 733 O O . ARG A 1 94 ? -2.733 4.495 14.475 1.00 92.00 94 ARG A O 1
ATOM 740 N N . LEU A 1 95 ? -2.825 3.097 12.704 1.00 95.00 95 LEU A N 1
ATOM 741 C CA . LEU A 1 95 ? -4.165 2.578 12.971 1.00 95.00 95 LEU A CA 1
ATOM 742 C C . LEU A 1 95 ? -4.219 1.793 14.278 1.00 95.00 95 LEU A C 1
ATOM 744 O O . LEU A 1 95 ? -5.086 2.076 15.095 1.00 95.00 95 LEU A O 1
ATOM 748 N N . LEU A 1 96 ? -3.267 0.891 14.521 1.00 95.38 96 LEU A N 1
ATOM 749 C CA . LEU A 1 96 ? -3.227 0.112 15.764 1.00 95.38 96 LEU A CA 1
ATOM 750 C C . LEU A 1 96 ? -3.063 1.010 16.999 1.00 95.38 96 LEU A C 1
ATOM 752 O O . LEU A 1 96 ? -3.787 0.855 17.978 1.00 95.38 96 LEU A O 1
ATOM 756 N N . ARG A 1 97 ? -2.211 2.044 16.927 1.00 92.62 97 ARG A N 1
ATOM 757 C CA . ARG A 1 97 ? -2.119 3.046 18.005 1.00 92.62 97 ARG A CA 1
ATOM 758 C C . ARG A 1 97 ? -3.418 3.829 18.200 1.00 92.62 97 ARG A C 1
ATOM 760 O O . ARG A 1 97 ? -3.791 4.113 19.333 1.00 92.62 97 ARG A O 1
ATOM 767 N N . ALA A 1 98 ? -4.090 4.212 17.113 1.00 92.00 98 ALA A N 1
ATOM 768 C CA . ALA A 1 98 ? -5.368 4.921 17.189 1.00 92.00 98 ALA A CA 1
ATOM 769 C C . ALA A 1 98 ? -6.472 4.035 17.791 1.00 92.00 98 ALA A C 1
ATOM 771 O O . ALA A 1 98 ? -7.266 4.513 18.600 1.00 92.00 98 ALA A O 1
ATOM 772 N N . TRP A 1 99 ? -6.476 2.746 17.445 1.00 95.12 99 TRP A N 1
ATOM 773 C CA . TRP A 1 99 ? -7.341 1.731 18.032 1.00 95.12 99 TRP A CA 1
ATOM 774 C C . TRP A 1 99 ? -7.121 1.629 19.542 1.00 95.12 99 TRP A C 1
ATOM 776 O O . TRP A 1 99 ? -8.042 1.903 20.304 1.00 95.12 99 TRP A O 1
ATOM 786 N N . GLU A 1 100 ? -5.897 1.356 19.995 1.00 92.44 100 GLU A N 1
ATOM 787 C CA . GLU A 1 100 ? -5.571 1.268 21.427 1.00 92.44 100 GLU A CA 1
ATOM 788 C C . GLU A 1 100 ? -5.951 2.549 22.191 1.00 92.44 100 GLU A C 1
ATOM 790 O O . GLU A 1 100 ? -6.566 2.496 23.263 1.00 92.44 100 GLU A O 1
ATOM 795 N N . ALA A 1 101 ? -5.655 3.721 21.617 1.00 89.38 101 ALA A N 1
ATOM 796 C CA . ALA A 1 101 ? -5.986 5.013 22.212 1.00 89.38 101 ALA A CA 1
ATOM 797 C C . ALA A 1 101 ? -7.500 5.221 22.397 1.00 89.38 101 ALA A C 1
ATOM 799 O O . ALA A 1 101 ? -7.912 5.854 23.372 1.00 89.38 101 ALA A O 1
ATOM 800 N N . ALA A 1 102 ? -8.343 4.660 21.522 1.00 90.19 102 ALA A N 1
ATOM 801 C CA . ALA A 1 102 ? -9.799 4.755 21.637 1.00 90.19 102 ALA A CA 1
ATOM 802 C C . ALA A 1 102 ? -10.357 3.995 22.862 1.00 90.19 102 ALA A C 1
ATOM 804 O O . ALA A 1 102 ? -11.413 4.358 23.402 1.00 90.19 102 ALA A O 1
ATOM 805 N N . PHE A 1 103 ? -9.639 2.971 23.340 1.00 88.00 103 PHE A N 1
ATOM 806 C CA . PHE A 1 103 ? -10.005 2.178 24.517 1.00 88.00 103 PHE A CA 1
ATOM 807 C C . PHE A 1 103 ? -9.279 2.605 25.796 1.00 88.00 103 PHE A C 1
ATOM 809 O O . PHE A 1 103 ? -9.822 2.394 26.883 1.00 88.00 103 PHE A O 1
ATOM 816 N N . ALA A 1 104 ? -8.114 3.255 25.698 1.00 83.00 104 ALA A N 1
ATOM 817 C CA . ALA A 1 104 ? -7.296 3.644 26.850 1.00 83.00 104 ALA A CA 1
ATOM 818 C C . ALA A 1 104 ? -8.070 4.385 27.965 1.00 83.00 104 ALA A C 1
ATOM 820 O O . ALA A 1 104 ? -7.926 3.996 29.125 1.00 83.00 104 ALA A O 1
ATOM 821 N N . PRO A 1 105 ? -8.964 5.363 27.693 1.00 78.69 105 PRO A N 1
ATOM 822 C CA . PRO A 1 105 ? -9.739 6.016 28.751 1.00 78.69 105 PRO A CA 1
ATOM 823 C C . PRO A 1 105 ? -10.672 5.068 29.510 1.00 78.69 105 PRO A C 1
ATOM 825 O O . PRO A 1 105 ? -10.983 5.333 30.665 1.00 78.69 105 PRO A O 1
ATOM 828 N N . ARG A 1 106 ? -11.136 3.980 28.881 1.00 74.56 106 ARG A N 1
ATOM 829 C CA . ARG A 1 106 ? -12.049 2.983 29.474 1.00 74.56 106 ARG A CA 1
ATOM 830 C C . ARG A 1 106 ? -11.308 1.856 30.183 1.00 74.56 106 ARG A C 1
ATOM 832 O O . ARG A 1 106 ? -11.787 1.377 31.202 1.00 74.56 106 ARG A O 1
ATOM 839 N N . LEU A 1 107 ? -10.154 1.458 29.653 1.00 72.06 107 LEU A N 1
ATOM 840 C CA . LEU A 1 107 ? -9.287 0.451 30.264 1.00 72.06 107 LEU A CA 1
ATOM 841 C C . LEU A 1 107 ? -8.529 1.016 31.471 1.00 72.06 107 LEU 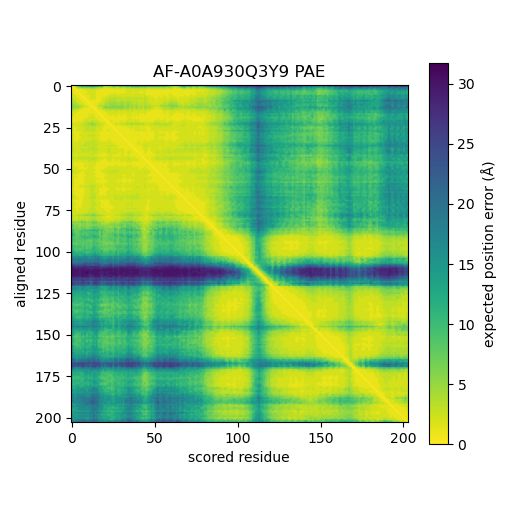A C 1
ATOM 843 O O . LEU A 1 107 ? -8.273 0.280 32.417 1.00 72.06 107 LEU A O 1
ATOM 847 N N . ASN A 1 108 ? -8.223 2.319 31.466 1.00 66.88 108 ASN A N 1
ATOM 848 C CA . ASN A 1 108 ? -7.494 3.000 32.540 1.00 66.88 108 ASN A CA 1
ATOM 849 C C . ASN A 1 108 ? -8.399 3.817 33.471 1.00 66.88 108 ASN A C 1
ATOM 851 O O . ASN A 1 108 ? -7.888 4.487 34.368 1.00 66.88 108 ASN A O 1
ATOM 855 N N . THR A 1 109 ? -9.727 3.803 33.285 1.00 58.09 109 THR A N 1
ATOM 856 C CA . THR A 1 109 ? -10.626 4.403 34.278 1.00 58.09 109 THR A CA 1
ATOM 857 C C . THR A 1 109 ? -10.799 3.436 35.447 1.00 58.09 109 THR A C 1
ATOM 859 O O . THR A 1 109 ? -11.373 2.363 35.263 1.00 58.09 109 THR A O 1
ATOM 862 N N . PRO A 1 110 ? -10.404 3.808 36.677 1.00 52.22 110 PRO A N 1
ATOM 863 C CA . PRO A 1 110 ? -10.836 3.084 37.862 1.00 52.22 110 PRO A CA 1
ATOM 864 C C . PRO A 1 110 ? -12.337 3.356 38.043 1.00 52.22 110 PRO A C 1
ATOM 866 O O . PRO A 1 110 ? -12.740 4.357 38.640 1.00 52.22 110 PRO A O 1
ATOM 869 N N . ARG A 1 111 ? -13.210 2.540 37.440 1.00 53.34 111 ARG A N 1
ATOM 870 C CA . ARG A 1 111 ? -14.658 2.769 37.528 1.00 53.34 111 ARG A CA 1
ATOM 871 C C . ARG A 1 111 ? -15.184 2.347 38.907 1.00 53.34 111 ARG A C 1
ATOM 873 O O . ARG A 1 111 ? -15.359 1.174 39.192 1.00 53.34 111 ARG A O 1
ATOM 880 N N . LEU A 1 112 ? -15.526 3.366 39.699 1.00 42.12 112 LEU A N 1
ATOM 881 C CA . LEU A 1 112 ? -16.678 3.415 40.611 1.00 42.12 112 LEU A CA 1
ATOM 882 C C . LEU A 1 112 ? -16.732 2.349 41.727 1.00 42.12 112 LEU A C 1
ATOM 884 O O . LEU A 1 112 ? -17.469 1.379 41.637 1.00 42.12 112 LEU A O 1
ATOM 888 N N . LYS A 1 113 ? -16.036 2.628 42.836 1.00 41.00 113 LYS A N 1
ATOM 889 C CA . LYS A 1 113 ? -16.316 2.253 44.245 1.00 41.00 113 LYS A CA 1
ATOM 890 C C . LYS A 1 113 ? -16.745 0.826 44.662 1.00 41.00 113 LYS A C 1
ATOM 892 O O . LYS A 1 113 ? -16.773 0.643 45.868 1.00 41.00 113 LYS A O 1
ATOM 897 N N . HIS A 1 114 ? -17.022 -0.171 43.817 1.00 47.72 114 HIS A N 1
ATOM 898 C CA . HIS A 1 114 ? -17.444 -1.500 44.317 1.00 47.72 114 HIS A CA 1
ATOM 899 C C . HIS A 1 114 ? -17.054 -2.740 43.493 1.00 47.72 114 HIS A C 1
ATOM 901 O O . HIS A 1 114 ? -17.518 -3.825 43.829 1.00 47.72 114 HIS A O 1
ATOM 907 N N . VAL A 1 115 ? -16.179 -2.657 42.485 1.00 51.22 115 VAL A N 1
ATOM 908 C CA . VAL A 1 115 ? -15.576 -3.871 41.897 1.00 51.22 115 VAL A CA 1
ATOM 909 C C . VAL A 1 115 ? -14.121 -3.583 41.528 1.00 51.22 115 VAL A C 1
ATOM 911 O O . VAL A 1 115 ? -13.849 -2.931 40.523 1.00 51.22 115 VAL A O 1
ATOM 914 N N . GLU A 1 116 ? -13.175 -4.043 42.349 1.00 55.62 116 GLU A N 1
ATOM 915 C CA . GLU A 1 116 ? -11.780 -4.171 41.918 1.00 55.62 116 GLU A CA 1
ATOM 916 C C . GLU A 1 116 ? -11.735 -5.232 40.815 1.00 55.62 116 GLU A C 1
ATOM 918 O O . GLU A 1 116 ? -11.936 -6.417 41.073 1.00 55.62 116 GLU A O 1
ATOM 923 N N . VAL A 1 117 ? -11.511 -4.815 39.570 1.00 57.41 117 VAL A N 1
ATOM 924 C CA . VAL A 1 117 ? -11.129 -5.754 38.514 1.00 57.41 117 VAL A CA 1
ATOM 925 C C . VAL A 1 117 ? -9.686 -6.172 38.817 1.00 57.41 117 VAL A C 1
ATOM 927 O O . VAL A 1 117 ? -8.822 -5.293 38.869 1.00 57.41 117 VAL A O 1
ATOM 930 N N . PRO A 1 118 ? -9.386 -7.464 39.049 1.00 65.06 118 PRO A N 1
ATOM 931 C CA . PRO A 1 118 ? -8.020 -7.901 39.319 1.00 65.06 118 PRO A CA 1
ATOM 932 C C . PRO A 1 118 ? -7.086 -7.481 38.178 1.00 65.06 118 PRO A C 1
ATOM 934 O O . PRO A 1 118 ? -7.458 -7.570 37.008 1.00 65.06 118 PRO A O 1
ATOM 937 N N . ALA A 1 119 ? -5.851 -7.078 38.490 1.00 63.97 119 ALA A N 1
ATOM 938 C CA . ALA A 1 119 ? -4.876 -6.621 37.488 1.00 63.97 119 ALA A CA 1
ATOM 939 C C . ALA A 1 119 ? -4.640 -7.641 36.350 1.00 63.97 119 ALA A C 1
ATOM 941 O O . ALA A 1 119 ? -4.402 -7.258 35.206 1.00 63.97 119 ALA A O 1
ATOM 942 N N . VAL A 1 120 ? -4.777 -8.940 36.645 1.00 63.22 120 VAL A N 1
ATOM 943 C CA . VAL A 1 120 ? -4.721 -10.033 35.657 1.00 63.22 120 VAL A CA 1
ATOM 944 C C . VAL A 1 120 ? -5.842 -9.905 34.620 1.00 63.22 120 VAL A C 1
ATOM 946 O O . VAL A 1 120 ? -5.594 -10.040 33.425 1.00 63.22 120 VAL A O 1
ATOM 949 N N . SER A 1 121 ? -7.057 -9.572 35.055 1.00 77.88 121 SER A N 1
ATOM 950 C CA . SER A 1 121 ? -8.218 -9.394 34.179 1.00 77.88 121 SER A CA 1
ATOM 951 C C . SER A 1 121 ? -8.110 -8.115 33.341 1.00 77.88 121 SER A C 1
ATOM 953 O O . SER A 1 121 ? -8.532 -8.105 32.188 1.00 77.88 121 SER A O 1
ATOM 955 N N . GLN A 1 122 ? -7.485 -7.056 33.868 1.00 75.12 122 GLN A N 1
ATOM 956 C CA . GLN A 1 122 ? -7.206 -5.837 33.100 1.00 75.12 122 GLN A CA 1
ATOM 957 C C . GLN A 1 122 ? -6.163 -6.082 31.999 1.00 75.12 122 GLN A C 1
ATOM 959 O O . GLN A 1 122 ? -6.371 -5.676 30.860 1.00 75.12 122 GLN A O 1
ATOM 964 N N . ALA A 1 123 ? -5.073 -6.792 32.306 1.00 81.38 123 ALA A N 1
ATOM 965 C CA . ALA A 1 123 ? -4.064 -7.161 31.312 1.00 81.38 123 ALA A CA 1
ATOM 966 C C . ALA A 1 123 ? -4.647 -8.058 30.204 1.00 81.38 123 ALA A C 1
ATOM 968 O O . ALA A 1 123 ? -4.372 -7.837 29.027 1.00 81.38 123 ALA A O 1
ATOM 969 N N . GLN A 1 124 ? -5.504 -9.019 30.569 1.00 85.69 124 GLN A N 1
ATOM 970 C CA . GLN A 1 124 ? -6.213 -9.878 29.614 1.00 85.69 124 GLN A CA 1
ATOM 971 C C . GLN A 1 124 ? -7.166 -9.096 28.704 1.00 85.69 124 GLN A C 1
ATOM 973 O O . GLN A 1 124 ? -7.254 -9.397 27.518 1.00 85.69 124 GLN A O 1
ATOM 978 N N . LEU A 1 125 ? -7.889 -8.107 29.236 1.00 85.44 125 LEU A N 1
ATOM 979 C CA . LEU A 1 125 ? -8.763 -7.244 28.435 1.00 85.44 125 LEU A CA 1
ATOM 980 C C . LEU A 1 125 ? -7.955 -6.391 27.453 1.00 85.44 125 LEU A C 1
ATOM 982 O O . LEU A 1 125 ? -8.316 -6.302 26.284 1.00 85.44 125 LEU A O 1
ATOM 986 N N . THR A 1 126 ? -6.843 -5.806 27.901 1.00 87.62 126 THR A N 1
ATOM 987 C CA . THR A 1 126 ? -5.941 -5.041 27.029 1.00 87.62 126 THR A CA 1
ATOM 988 C C . THR A 1 126 ? -5.378 -5.911 25.904 1.00 87.62 126 THR A C 1
ATOM 990 O O . THR A 1 126 ? -5.376 -5.478 24.755 1.00 87.62 126 THR A O 1
ATOM 993 N N . ALA A 1 127 ? -4.962 -7.145 26.211 1.00 89.19 127 ALA A N 1
ATOM 994 C CA . ALA A 1 127 ? -4.483 -8.094 25.208 1.00 89.19 127 ALA A CA 1
ATOM 995 C C . ALA A 1 127 ? -5.572 -8.441 24.178 1.00 89.19 127 ALA A C 1
ATOM 997 O O . ALA A 1 127 ? -5.325 -8.329 22.983 1.00 89.19 127 ALA A O 1
ATOM 998 N N . GLN A 1 128 ? -6.796 -8.748 24.623 1.00 90.81 128 GLN A N 1
ATOM 999 C CA . GLN A 1 128 ? -7.924 -9.036 23.725 1.00 90.81 128 GLN A CA 1
ATOM 1000 C C . GLN A 1 128 ? -8.275 -7.852 22.815 1.00 90.81 128 GLN A C 1
ATOM 1002 O O . GLN A 1 128 ? -8.566 -8.040 21.637 1.00 90.81 128 GLN A O 1
ATOM 1007 N N . VAL A 1 129 ? -8.232 -6.621 23.338 1.00 92.31 129 VAL A N 1
ATOM 1008 C CA . VAL A 1 129 ? -8.451 -5.418 22.522 1.00 92.31 129 VAL A CA 1
ATOM 1009 C C . VAL A 1 129 ? -7.360 -5.287 21.461 1.00 92.31 129 VAL A C 1
ATOM 1011 O O . VAL A 1 129 ? -7.683 -5.021 20.306 1.00 92.31 129 VAL A O 1
ATOM 1014 N N . ALA A 1 130 ? -6.090 -5.489 21.818 1.00 92.88 130 ALA A N 1
ATOM 1015 C CA . ALA A 1 130 ? -4.990 -5.441 20.857 1.00 92.88 130 ALA A CA 1
ATOM 1016 C C . ALA A 1 130 ? -5.133 -6.528 19.774 1.00 92.88 130 ALA A C 1
ATOM 1018 O O . ALA A 1 130 ? -5.080 -6.217 18.585 1.00 92.88 130 ALA A O 1
ATOM 1019 N N . GLU A 1 131 ? -5.410 -7.773 20.170 1.00 95.69 131 GLU A N 1
ATOM 1020 C CA . GLU A 1 131 ? -5.629 -8.908 19.260 1.00 95.69 131 GLU A CA 1
ATOM 1021 C C . GLU A 1 131 ? -6.803 -8.674 18.297 1.00 95.69 131 GLU A C 1
ATOM 1023 O O . GLU A 1 131 ? -6.705 -8.988 17.107 1.00 95.69 131 GLU A O 1
ATOM 1028 N N . LEU A 1 132 ? -7.897 -8.073 18.776 1.00 95.00 132 LEU A N 1
ATOM 1029 C CA . LEU A 1 132 ? -9.035 -7.707 17.935 1.00 95.00 132 LEU A CA 1
ATOM 1030 C C . LEU A 1 132 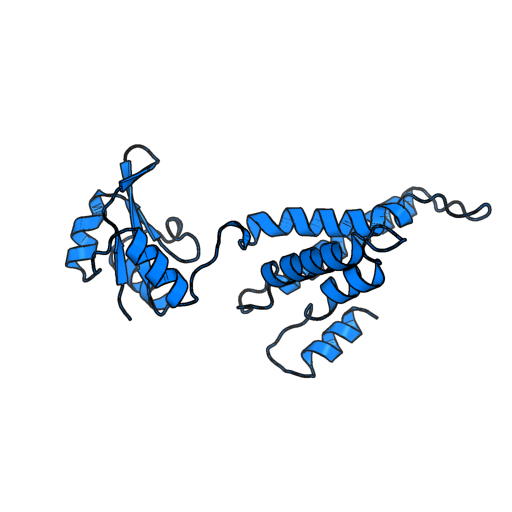? -8.653 -6.642 16.898 1.00 95.00 132 LEU A C 1
ATOM 1032 O O . LEU A 1 132 ? -9.003 -6.778 15.727 1.00 95.00 132 LEU A O 1
ATOM 1036 N N . GLY A 1 133 ? -7.907 -5.610 17.302 1.00 95.81 133 GLY A N 1
ATOM 1037 C CA . GLY A 1 133 ? -7.420 -4.576 16.385 1.00 95.81 133 GLY A CA 1
ATOM 1038 C C . GLY A 1 133 ? -6.512 -5.146 15.292 1.00 95.81 133 GLY A C 1
ATOM 1039 O O . GLY A 1 133 ? -6.676 -4.822 14.116 1.00 95.81 133 GLY A O 1
ATOM 1040 N N . GLU A 1 134 ? -5.600 -6.047 15.662 1.00 96.44 134 GLU A N 1
ATOM 1041 C CA . GLU A 1 134 ? -4.722 -6.752 14.720 1.00 96.44 134 GLU A CA 1
ATOM 1042 C C . GLU A 1 134 ? -5.518 -7.611 13.726 1.00 96.44 134 GLU A C 1
ATOM 1044 O O . GLU A 1 134 ? -5.267 -7.552 12.518 1.00 96.44 134 GLU A O 1
ATOM 1049 N N . SER A 1 135 ? -6.508 -8.359 14.225 1.00 96.12 135 SER A N 1
ATOM 1050 C CA . SER A 1 135 ? -7.359 -9.245 13.419 1.00 96.12 135 SER A CA 1
ATOM 1051 C C . SER A 1 135 ? -8.225 -8.465 12.430 1.00 96.12 135 SER A C 1
ATOM 1053 O O . SER A 1 135 ? -8.284 -8.809 11.249 1.00 96.12 135 SER A O 1
ATOM 1055 N N . LEU A 1 136 ? -8.855 -7.375 12.881 1.00 96.25 136 LEU A N 1
ATOM 1056 C CA . LEU A 1 136 ? -9.634 -6.495 12.011 1.00 96.25 136 LEU A CA 1
ATOM 1057 C C . LEU A 1 136 ? -8.744 -5.881 10.936 1.00 96.25 136 LEU A C 1
ATOM 1059 O O . LEU A 1 136 ? -9.078 -5.928 9.755 1.00 96.25 136 LEU A O 1
ATOM 1063 N N . LEU A 1 137 ? -7.582 -5.348 11.313 1.00 95.31 137 LEU A N 1
ATOM 1064 C CA . LEU A 1 137 ? -6.693 -4.726 10.342 1.00 95.31 137 LEU A CA 1
ATOM 1065 C C . LEU A 1 137 ? -6.147 -5.734 9.324 1.00 95.31 137 LEU A C 1
ATOM 1067 O O . LEU A 1 137 ? -5.985 -5.393 8.158 1.00 95.31 137 LEU A O 1
ATOM 1071 N N . GLN A 1 138 ? -5.906 -6.981 9.731 1.00 93.75 138 GLN A N 1
ATOM 1072 C CA . GLN A 1 138 ? -5.575 -8.057 8.800 1.00 93.75 138 GLN A CA 1
ATOM 1073 C C . GLN A 1 138 ? -6.713 -8.329 7.805 1.00 93.75 138 GLN A C 1
ATOM 1075 O O . GLN A 1 138 ? -6.439 -8.532 6.623 1.00 93.75 138 GLN A O 1
ATOM 1080 N N . ALA A 1 139 ? -7.974 -8.290 8.245 1.00 93.62 139 ALA A N 1
ATOM 1081 C CA . ALA A 1 139 ? -9.123 -8.431 7.354 1.00 93.62 139 ALA A CA 1
ATOM 1082 C C . ALA A 1 139 ? -9.192 -7.284 6.329 1.00 93.62 139 ALA A C 1
ATOM 1084 O O . ALA A 1 139 ? -9.376 -7.532 5.141 1.00 93.62 139 ALA A O 1
ATOM 1085 N N . TRP A 1 140 ? -8.930 -6.045 6.757 1.00 93.44 140 TRP A N 1
ATOM 1086 C CA . TRP A 1 140 ? -8.817 -4.875 5.875 1.00 93.44 140 TRP A CA 1
ATOM 1087 C C . TRP A 1 140 ? -7.647 -4.949 4.880 1.00 93.44 140 TRP A C 1
ATOM 1089 O O . TRP A 1 140 ? -7.665 -4.261 3.864 1.00 93.44 140 TRP A O 1
ATOM 1099 N N . GLU A 1 141 ? -6.618 -5.750 5.147 1.00 90.50 141 GLU A N 1
ATOM 1100 C CA . GLU A 1 141 ? -5.402 -5.845 4.324 1.00 90.50 141 GLU A CA 1
ATOM 1101 C C . GLU A 1 141 ? -5.354 -7.115 3.460 1.00 90.50 141 GLU A C 1
ATOM 1103 O O . GLU A 1 141 ? -4.296 -7.484 2.947 1.00 90.50 141 GLU A O 1
ATOM 1108 N N . GLN A 1 142 ? -6.497 -7.782 3.267 1.00 89.12 142 GLN A N 1
ATOM 1109 C CA . GLN A 1 142 ? -6.590 -8.922 2.357 1.00 89.12 142 GLN A CA 1
ATOM 1110 C C . GLN A 1 142 ? -6.193 -8.530 0.913 1.00 89.12 142 GLN A C 1
ATOM 1112 O O . GLN A 1 142 ? -6.628 -7.481 0.429 1.00 89.12 142 GLN A O 1
ATOM 1117 N N . PRO A 1 143 ? -5.419 -9.368 0.189 1.00 81.56 143 PRO A N 1
ATOM 1118 C CA . PRO A 1 143 ? -4.814 -8.989 -1.095 1.00 81.56 143 PRO A CA 1
ATOM 1119 C C . PRO A 1 143 ? -5.789 -8.605 -2.216 1.00 81.56 143 PRO A C 1
ATOM 1121 O O . PRO A 1 143 ? -5.400 -7.900 -3.140 1.00 81.56 143 PRO A O 1
ATOM 1124 N N . HIS A 1 144 ? -7.040 -9.074 -2.169 1.00 80.31 144 HIS A N 1
ATOM 1125 C CA . HIS A 1 144 ? -8.041 -8.802 -3.208 1.00 80.31 144 HIS A CA 1
ATOM 1126 C C . HIS A 1 144 ? -8.719 -7.431 -3.075 1.00 80.31 144 HIS A C 1
ATOM 1128 O O . HIS A 1 144 ? -9.487 -7.039 -3.954 1.00 80.31 144 HIS A O 1
ATOM 1134 N N . ARG A 1 145 ? -8.467 -6.691 -1.989 1.00 84.38 145 ARG A N 1
ATOM 1135 C CA . ARG A 1 145 ? -9.097 -5.392 -1.728 1.00 84.38 145 ARG A CA 1
ATOM 1136 C C . ARG A 1 145 ? -8.372 -4.280 -2.482 1.00 84.38 145 ARG A C 1
ATOM 1138 O O . ARG A 1 145 ? -7.240 -3.939 -2.158 1.00 84.38 145 ARG A O 1
ATOM 1145 N N . ALA A 1 146 ? -9.054 -3.683 -3.460 1.00 72.81 146 ALA A N 1
ATOM 1146 C CA . ALA A 1 146 ? -8.505 -2.582 -4.254 1.00 72.81 146 ALA A CA 1
ATOM 1147 C C . ALA A 1 146 ? -8.644 -1.209 -3.571 1.00 72.81 146 ALA A C 1
ATOM 1149 O O . ALA A 1 146 ? -7.647 -0.525 -3.392 1.00 72.81 146 ALA A O 1
ATOM 1150 N N . TYR A 1 147 ? -9.863 -0.807 -3.180 1.00 77.06 147 TYR A N 1
ATOM 1151 C CA . TYR A 1 147 ? -10.138 0.484 -2.515 1.00 77.06 147 TYR A CA 1
ATOM 1152 C C . TYR A 1 147 ? -10.471 0.324 -1.025 1.00 77.06 147 TYR A C 1
ATOM 1154 O O . TYR A 1 147 ? -9.994 1.087 -0.189 1.00 77.06 147 TYR A O 1
ATOM 1162 N N . HIS A 1 148 ? -11.248 -0.704 -0.679 1.00 85.94 148 HIS A N 1
ATOM 1163 C CA . HIS A 1 148 ? -11.714 -0.980 0.684 1.00 85.94 148 HIS A CA 1
ATOM 1164 C C . HIS A 1 148 ? -10.634 -1.674 1.530 1.00 85.94 148 HIS A C 1
ATOM 1166 O O . HIS A 1 148 ? -10.826 -2.786 2.021 1.00 85.94 148 HIS A O 1
ATOM 1172 N N . HIS A 1 149 ? -9.474 -1.020 1.656 1.00 88.69 149 HIS A N 1
ATOM 1173 C CA . HIS A 1 149 ? -8.318 -1.474 2.431 1.00 88.69 149 HIS A CA 1
ATOM 1174 C C . HIS A 1 149 ? -7.950 -0.491 3.557 1.00 88.69 149 HIS A C 1
ATOM 1176 O O . HIS A 1 149 ? -8.626 0.517 3.773 1.00 88.69 149 HIS A O 1
ATOM 1182 N N . SER A 1 150 ? -6.853 -0.748 4.279 1.00 91.56 150 SER A N 1
ATOM 1183 C CA . SER A 1 150 ? -6.419 0.067 5.429 1.00 91.56 150 SER A CA 1
ATOM 1184 C C . SER A 1 150 ? -6.241 1.569 5.129 1.00 91.56 150 SER A C 1
ATOM 1186 O O . SER A 1 150 ? -6.385 2.399 6.029 1.00 91.56 150 SER A O 1
ATOM 1188 N N . GLY A 1 151 ? -6.015 1.949 3.865 1.00 89.31 151 GLY A N 1
ATOM 1189 C CA . GLY A 1 151 ? -5.999 3.345 3.416 1.00 89.31 151 GLY A CA 1
ATOM 1190 C C . GLY A 1 151 ? -7.359 4.027 3.550 1.00 89.31 151 GLY A C 1
ATOM 1191 O O . GLY A 1 151 ? -7.435 5.130 4.096 1.00 89.31 151 GLY A O 1
ATOM 1192 N N . HIS A 1 152 ? -8.434 3.347 3.144 1.00 90.44 152 HIS A N 1
ATOM 1193 C CA . HIS A 1 152 ? -9.801 3.844 3.289 1.00 90.44 152 HIS A CA 1
ATOM 1194 C C . HIS A 1 152 ? -10.192 3.997 4.764 1.00 90.44 152 HIS A C 1
ATOM 1196 O O . HIS A 1 152 ? -10.635 5.072 5.171 1.00 90.44 152 HIS A O 1
ATOM 1202 N N . LEU A 1 153 ? -9.912 2.986 5.595 1.00 94.19 153 LEU A N 1
ATOM 1203 C CA . LEU A 1 153 ? -10.127 3.063 7.045 1.00 94.19 153 LEU A CA 1
ATOM 1204 C C . LEU A 1 153 ? -9.381 4.257 7.668 1.00 94.19 153 LEU A C 1
ATOM 1206 O O . LEU A 1 153 ? -9.947 5.022 8.451 1.00 94.19 153 LEU A O 1
ATOM 1210 N N . SER A 1 154 ? -8.115 4.468 7.289 1.00 93.50 154 SER A N 1
ATOM 1211 C CA . SER A 1 154 ? -7.337 5.608 7.782 1.00 93.50 154 SER A CA 1
ATOM 1212 C C . SER A 1 154 ? -7.925 6.957 7.365 1.00 93.50 154 SER A C 1
ATOM 1214 O O . SER A 1 154 ? -7.852 7.911 8.151 1.00 93.50 154 SER A O 1
ATOM 1216 N N . GLN A 1 155 ? -8.481 7.053 6.157 1.00 92.00 155 GLN A N 1
ATOM 1217 C CA . GLN A 1 155 ? -9.147 8.257 5.669 1.00 92.00 155 GLN A CA 1
ATOM 1218 C C . GLN A 1 155 ? -10.441 8.520 6.451 1.00 92.00 155 GLN A C 1
ATOM 1220 O O . GLN A 1 155 ? -10.603 9.616 6.985 1.00 92.00 155 GLN A O 1
ATOM 1225 N N . MET A 1 156 ? -11.294 7.507 6.633 1.00 94.06 156 MET A N 1
ATOM 1226 C CA . MET A 1 156 ? -12.536 7.631 7.408 1.00 94.06 156 MET A CA 1
ATOM 1227 C C . MET A 1 156 ? -12.29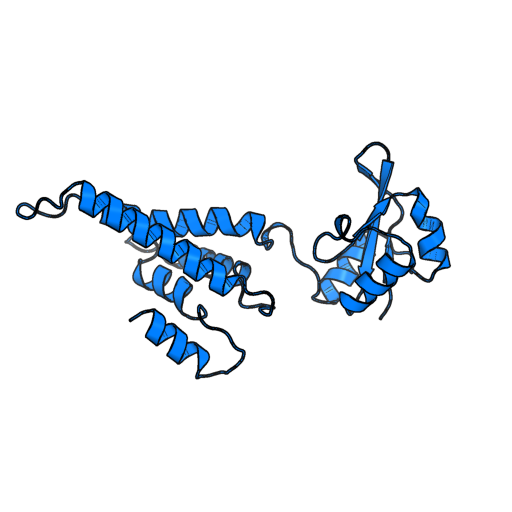5 8.098 8.842 1.00 94.06 156 MET A C 1
ATOM 1229 O O . MET A 1 156 ? -12.963 9.018 9.310 1.00 94.06 156 MET A O 1
ATOM 1233 N N . LEU A 1 157 ? -11.322 7.507 9.542 1.00 94.25 157 LEU A N 1
ATOM 1234 C CA . LEU A 1 157 ? -10.988 7.922 10.909 1.00 94.25 157 LEU A CA 1
ATOM 1235 C C . LEU A 1 157 ? -10.474 9.367 10.951 1.00 94.25 157 LEU A C 1
ATOM 1237 O O . LEU A 1 157 ? -10.853 10.129 11.836 1.00 94.25 157 LEU A O 1
ATOM 1241 N N . THR A 1 158 ? -9.672 9.771 9.960 1.00 92.88 158 THR A N 1
ATOM 1242 C CA . THR A 1 158 ? -9.206 11.161 9.833 1.00 92.88 158 THR A CA 1
ATOM 1243 C C . THR A 1 158 ? -10.373 12.129 9.620 1.00 92.88 158 THR A C 1
ATOM 1245 O O . THR A 1 158 ? -10.375 13.228 10.178 1.00 92.88 158 THR A O 1
ATOM 1248 N N . ASP A 1 159 ? -11.371 11.742 8.829 1.00 93.38 159 ASP A N 1
ATOM 1249 C CA . ASP A 1 159 ? -12.544 12.575 8.567 1.00 93.38 159 ASP A CA 1
ATOM 1250 C C . ASP A 1 159 ? -13.488 12.641 9.774 1.00 93.38 159 ASP A C 1
ATOM 1252 O O . ASP A 1 159 ? -13.988 13.722 10.097 1.00 93.38 159 ASP A O 1
ATOM 1256 N N . LEU A 1 160 ? -13.661 11.538 10.508 1.00 93.00 160 LEU A N 1
ATOM 1257 C CA . LEU A 1 160 ? -14.373 11.535 11.788 1.00 93.00 160 LEU A CA 1
ATOM 1258 C C . LEU A 1 160 ? -13.708 12.476 12.799 1.00 93.00 160 LEU A C 1
ATOM 1260 O O . LEU A 1 160 ? -14.391 13.318 13.383 1.00 93.00 160 LEU A O 1
ATOM 1264 N N . ASP A 1 161 ? -12.383 12.411 12.944 1.00 91.25 161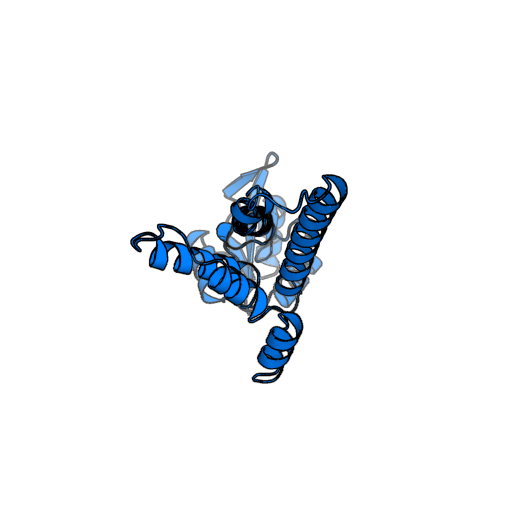 ASP A N 1
ATOM 1265 C CA . ASP A 1 161 ? -11.649 13.305 13.842 1.00 91.25 16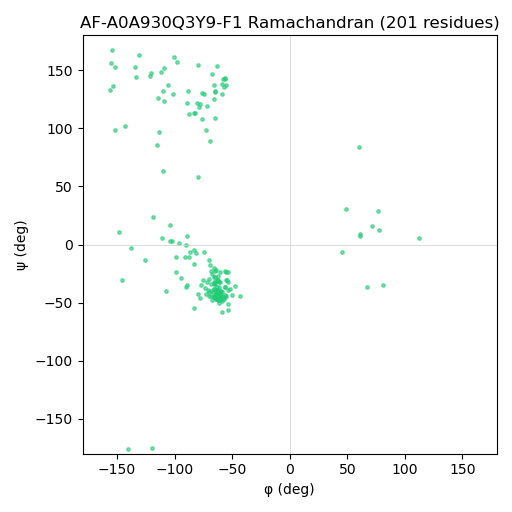1 ASP A CA 1
ATOM 1266 C C . ASP A 1 161 ? -11.856 14.778 13.469 1.00 91.25 161 ASP A C 1
ATOM 1268 O O . ASP A 1 161 ? -12.095 15.612 14.344 1.00 91.25 161 ASP A O 1
ATOM 1272 N N . ARG A 1 162 ? -11.857 15.116 12.174 1.00 91.50 162 ARG A N 1
ATOM 1273 C CA . ARG A 1 162 ? -12.151 16.482 11.704 1.00 91.50 162 ARG A CA 1
ATOM 1274 C C . ARG A 1 162 ? -13.576 16.921 12.033 1.00 91.50 162 ARG A C 1
ATOM 1276 O O . ARG A 1 162 ? -13.776 18.051 12.474 1.00 91.50 162 ARG A O 1
ATOM 1283 N N . LEU A 1 163 ? -14.561 16.043 11.843 1.00 91.06 163 LEU A N 1
ATOM 1284 C CA . LEU A 1 163 ? -15.966 16.338 12.140 1.00 91.06 163 LEU A CA 1
ATOM 1285 C C . LEU A 1 163 ? -16.215 16.557 13.638 1.00 91.06 163 LEU A C 1
ATOM 1287 O O . LEU A 1 163 ? -17.083 17.353 14.011 1.00 91.06 163 LEU A O 1
ATOM 1291 N N . TYR A 1 164 ? -15.464 15.865 14.498 1.00 90.25 164 TYR A N 1
ATOM 1292 C CA . TYR A 1 164 ? -15.639 15.916 15.949 1.00 90.25 164 TYR A CA 1
ATOM 1293 C C . TYR A 1 164 ? -14.662 16.845 16.680 1.00 90.25 164 TYR A C 1
ATOM 1295 O O . TYR A 1 164 ? -14.930 17.185 17.833 1.00 90.25 164 TYR A O 1
ATOM 1303 N N . ALA A 1 165 ? -13.622 17.358 16.012 1.00 85.69 165 ALA A N 1
ATOM 1304 C CA . ALA A 1 165 ? -12.639 18.282 16.589 1.00 85.69 165 ALA A CA 1
ATOM 1305 C C . ALA A 1 165 ? -13.261 19.533 17.240 1.00 85.69 165 ALA A C 1
ATOM 1307 O O . ALA A 1 165 ? -12.739 20.045 18.227 1.00 85.69 165 ALA A O 1
ATOM 1308 N N . HIS A 1 166 ? -14.389 20.019 16.711 1.00 79.75 166 HIS A N 1
ATOM 1309 C CA . HIS A 1 166 ? -15.078 21.222 17.202 1.00 79.75 166 HIS A CA 1
ATOM 1310 C C . HIS A 1 166 ? -16.341 20.926 18.027 1.00 79.75 166 HIS A C 1
ATOM 1312 O O . HIS A 1 166 ? -17.063 21.847 18.414 1.00 79.75 166 HIS A O 1
ATOM 1318 N N . ARG A 1 167 ?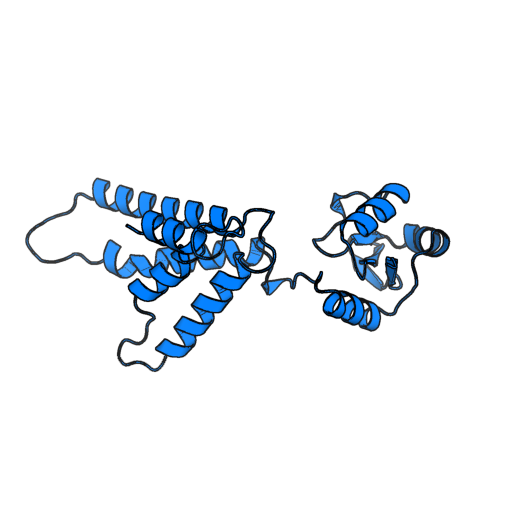 -16.657 19.650 18.279 1.00 82.56 167 ARG A N 1
ATOM 1319 C CA . ARG A 1 167 ? -17.813 19.262 19.099 1.00 82.56 167 ARG A CA 1
ATOM 1320 C C . ARG A 1 167 ? -17.469 19.403 20.582 1.00 82.56 167 ARG A C 1
ATOM 1322 O O . ARG A 1 167 ? -16.320 19.265 20.982 1.00 82.56 167 ARG A O 1
ATOM 1329 N N . THR A 1 168 ? -18.483 19.599 21.420 1.00 65.94 168 THR A N 1
ATOM 1330 C CA . THR A 1 168 ? -18.358 19.803 22.877 1.00 65.94 168 THR A CA 1
ATOM 1331 C C . THR A 1 168 ? -17.610 18.694 23.629 1.00 65.94 168 THR A C 1
ATOM 1333 O O . THR A 1 168 ? -17.084 18.957 24.703 1.00 65.94 168 THR A O 1
ATOM 1336 N N . GLN A 1 169 ? -17.542 17.473 23.088 1.00 67.88 169 GLN A N 1
ATOM 1337 C CA . GLN A 1 169 ? -16.781 16.356 23.670 1.00 67.88 169 GLN A CA 1
ATOM 1338 C C . GLN A 1 169 ? -15.304 16.309 23.229 1.00 67.88 169 GLN A C 1
ATOM 1340 O O . GLN A 1 169 ? -14.537 15.530 23.792 1.00 67.88 169 GLN A O 1
ATOM 1345 N N . GLY A 1 170 ? -14.896 17.107 22.232 1.00 70.88 170 GLY A N 1
ATOM 1346 C CA . GLY A 1 170 ? -13.506 17.250 21.774 1.00 70.88 170 GLY A CA 1
ATOM 1347 C C . GLY A 1 170 ? -12.831 15.981 21.235 1.00 70.88 170 GLY A C 1
ATOM 1348 O O . GLY A 1 170 ? -11.622 15.987 21.029 1.00 70.88 170 GLY A O 1
ATOM 1349 N N . SER A 1 171 ? -13.573 14.887 21.039 1.00 83.50 171 SER A N 1
ATOM 1350 C CA . SER A 1 171 ? -13.059 13.597 20.567 1.00 83.50 171 SER A CA 1
ATOM 1351 C C . SER A 1 171 ? -14.130 12.815 19.806 1.00 83.50 171 SER A C 1
ATOM 1353 O O . SER A 1 171 ? -15.330 12.986 20.049 1.00 83.50 171 SER A O 1
ATOM 1355 N N . THR A 1 172 ? -13.695 11.958 18.881 1.00 89.00 172 THR A N 1
ATOM 1356 C CA . THR A 1 172 ? -14.573 11.055 18.131 1.00 89.00 172 THR A CA 1
ATOM 1357 C C . THR A 1 172 ? -15.200 10.021 19.080 1.00 89.00 172 THR A C 1
ATOM 1359 O O . THR A 1 172 ? -14.472 9.315 19.786 1.00 89.00 172 THR A O 1
ATOM 1362 N N . PRO A 1 173 ? -16.540 9.885 19.125 1.00 90.75 173 PRO A N 1
ATOM 1363 C CA . PRO A 1 173 ? -17.201 8.867 19.936 1.00 90.75 173 PRO A CA 1
ATOM 1364 C C . PRO A 1 173 ? -16.729 7.452 19.582 1.00 90.75 173 PRO A C 1
ATOM 1366 O O . PRO A 1 173 ? -16.703 7.089 18.408 1.00 90.75 173 PRO A O 1
ATOM 1369 N N . LEU A 1 174 ? -16.446 6.613 20.591 1.00 89.75 174 LEU A N 1
ATOM 1370 C CA . LEU A 1 174 ? -15.980 5.231 20.363 1.00 89.75 174 LEU A CA 1
ATOM 1371 C C . LEU A 1 174 ? -16.915 4.442 19.446 1.00 89.75 174 LEU A C 1
ATOM 1373 O O . LEU A 1 174 ? -16.431 3.697 18.612 1.00 89.75 174 LEU A O 1
ATOM 1377 N N . ALA A 1 175 ? -18.232 4.616 19.572 1.00 91.44 175 ALA A N 1
ATOM 1378 C CA . ALA A 1 175 ? -19.192 3.922 18.714 1.00 91.44 175 ALA A CA 1
ATOM 1379 C C . ALA A 1 175 ? -18.937 4.190 17.219 1.00 91.44 175 ALA A C 1
ATOM 1381 O O . ALA A 1 175 ? -19.067 3.280 16.412 1.00 91.44 175 ALA A O 1
ATOM 1382 N N . LEU A 1 176 ? -18.520 5.409 16.855 1.00 93.44 176 LEU A N 1
ATOM 1383 C CA . LEU A 1 176 ? -18.181 5.751 15.471 1.00 93.44 176 LEU A CA 1
ATOM 1384 C C . LEU A 1 176 ? -16.814 5.210 15.057 1.00 93.44 176 LEU A C 1
ATOM 1386 O O . LEU A 1 176 ? -16.656 4.798 13.914 1.00 93.44 176 LEU A O 1
ATOM 1390 N N . VAL A 1 177 ? -15.850 5.165 15.982 1.00 94.00 177 VAL A N 1
ATOM 1391 C CA . VAL A 1 177 ? -14.568 4.488 15.739 1.00 94.00 177 VAL A CA 1
ATOM 1392 C C . VAL A 1 177 ? -14.816 3.003 15.467 1.00 94.00 177 VAL A C 1
ATOM 1394 O O . VAL A 1 177 ? -14.377 2.498 14.444 1.00 94.00 177 VAL A O 1
ATOM 1397 N N . LEU A 1 178 ? -15.580 2.318 16.320 1.00 94.62 178 LEU A N 1
ATOM 1398 C CA . LEU A 1 178 ? -15.947 0.914 16.129 1.00 94.62 178 LEU A CA 1
ATOM 1399 C C . LEU A 1 178 ? -16.696 0.709 14.811 1.00 94.62 178 LEU A C 1
ATOM 1401 O O . LEU A 1 178 ? -16.299 -0.138 14.023 1.00 94.62 178 LEU A O 1
ATOM 1405 N N . ALA A 1 179 ? -17.711 1.524 14.519 1.00 94.88 179 ALA A N 1
ATOM 1406 C CA . ALA A 1 179 ? -18.432 1.434 13.252 1.00 94.88 179 ALA A CA 1
ATOM 1407 C C . ALA A 1 179 ? -17.487 1.557 12.042 1.00 94.88 179 ALA A C 1
ATOM 1409 O O . ALA A 1 179 ? -17.568 0.746 11.125 1.00 94.88 179 ALA A O 1
ATOM 1410 N N . ALA A 1 180 ? -16.541 2.504 12.066 1.00 95.31 180 ALA A N 1
ATOM 1411 C CA . ALA A 1 180 ? -15.550 2.644 11.001 1.00 95.31 180 ALA A CA 1
ATOM 1412 C C . ALA A 1 180 ? -14.675 1.387 10.853 1.00 95.31 180 ALA A C 1
ATOM 1414 O O . ALA A 1 180 ? -14.463 0.930 9.735 1.00 95.31 180 ALA A O 1
ATOM 1415 N N . TRP A 1 181 ? -14.216 0.795 11.957 1.00 96.62 181 TRP A N 1
ATOM 1416 C CA . TRP A 1 181 ? -13.394 -0.420 11.932 1.00 96.62 181 TRP A CA 1
ATOM 1417 C C . TRP A 1 181 ? -14.148 -1.668 11.456 1.00 96.62 181 TRP A C 1
ATOM 1419 O O . TRP A 1 181 ? -13.541 -2.518 10.808 1.00 96.62 181 TRP A O 1
ATOM 1429 N N . PHE A 1 182 ? -15.443 -1.783 11.756 1.00 95.94 182 PHE A N 1
ATOM 1430 C CA . PHE A 1 182 ? -16.218 -2.989 11.464 1.00 95.94 182 PHE A CA 1
ATOM 1431 C C . PHE A 1 182 ? -16.978 -2.959 10.133 1.00 95.94 182 PHE A C 1
ATOM 1433 O O . PHE A 1 182 ? -17.169 -4.029 9.575 1.00 95.94 182 PHE A O 1
ATOM 1440 N N . HIS A 1 183 ? -17.399 -1.799 9.609 1.00 93.25 183 HIS A N 1
ATOM 1441 C CA . HIS A 1 183 ? -18.390 -1.753 8.514 1.00 93.25 183 HIS A CA 1
ATOM 1442 C C . HIS A 1 183 ? -18.013 -2.553 7.251 1.00 93.25 183 HIS A C 1
ATOM 1444 O O . HIS A 1 183 ? -18.883 -3.203 6.683 1.00 93.25 183 HIS A O 1
ATOM 1450 N N . ASP A 1 184 ? -16.726 -2.577 6.889 1.00 91.75 184 ASP A N 1
ATOM 1451 C CA . ASP A 1 184 ? -16.168 -3.337 5.756 1.00 91.75 184 ASP A CA 1
ATOM 1452 C C . ASP A 1 184 ? -15.128 -4.381 6.218 1.00 91.75 184 ASP A C 1
ATOM 1454 O O . ASP A 1 184 ? -14.242 -4.799 5.461 1.00 91.75 184 ASP A O 1
ATOM 1458 N N . ALA A 1 185 ? -15.195 -4.815 7.483 1.00 92.06 185 ALA A N 1
ATOM 1459 C CA . ALA A 1 185 ? -14.290 -5.842 7.999 1.00 92.06 185 ALA A CA 1
ATOM 1460 C C . ALA A 1 185 ? -14.438 -7.164 7.225 1.00 92.06 185 ALA A C 1
ATOM 1462 O O . ALA A 1 185 ? -13.445 -7.851 6.990 1.00 92.06 185 ALA A O 1
ATOM 1463 N N . VAL A 1 186 ? -15.640 -7.478 6.735 1.00 91.75 186 VAL A N 1
ATOM 1464 C CA . VAL A 1 186 ? -15.887 -8.524 5.734 1.00 91.75 186 VAL A CA 1
ATOM 1465 C C . VAL A 1 186 ? -16.085 -7.867 4.366 1.00 91.75 186 VAL A C 1
ATOM 1467 O O . VAL A 1 186 ? -16.869 -6.932 4.248 1.00 91.75 186 VAL A O 1
ATOM 1470 N N . TYR A 1 187 ? -15.364 -8.333 3.342 1.00 88.94 187 TYR A N 1
ATOM 1471 C CA . TYR A 1 187 ? -15.466 -7.812 1.975 1.00 88.94 187 TYR A CA 1
ATOM 1472 C C . TYR A 1 187 ? -15.119 -8.916 0.978 1.00 88.94 187 TYR A C 1
ATOM 1474 O O . TYR A 1 187 ? -13.946 -9.189 0.715 1.00 88.94 187 TYR A O 1
ATOM 1482 N N . GLU A 1 188 ? -16.140 -9.558 0.427 1.00 88.94 188 GLU A N 1
ATOM 1483 C CA . GLU A 1 188 ? -16.012 -10.606 -0.591 1.00 88.94 188 GLU A CA 1
ATOM 1484 C C . GLU A 1 188 ? -16.543 -10.131 -1.957 1.00 88.94 188 GLU A C 1
ATOM 1486 O O . GLU A 1 188 ? -16.598 -10.898 -2.917 1.00 88.94 188 GLU A O 1
ATOM 1491 N N . GLY A 1 189 ? -16.922 -8.851 -2.065 1.00 84.69 189 GLY A N 1
ATOM 1492 C CA . GLY A 1 189 ? -17.495 -8.276 -3.280 1.00 84.69 189 GLY A CA 1
ATOM 1493 C C . GLY A 1 189 ? -18.958 -8.672 -3.481 1.00 84.69 189 GLY A C 1
ATOM 1494 O O . GLY A 1 189 ? -19.416 -8.749 -4.623 1.00 84.69 189 GLY A O 1
ATOM 1495 N N . ALA A 1 190 ? -19.683 -8.931 -2.388 1.00 88.31 190 ALA A N 1
ATOM 1496 C CA . ALA A 1 190 ? -21.087 -9.326 -2.372 1.00 88.31 190 ALA A CA 1
ATOM 1497 C C . ALA A 1 190 ? -21.943 -8.245 -1.675 1.00 88.31 190 ALA A C 1
ATOM 1499 O O . ALA A 1 190 ? -22.234 -8.357 -0.479 1.00 88.31 190 ALA A O 1
ATOM 1500 N N . PRO A 1 191 ? -22.382 -7.199 -2.411 1.00 85.44 191 PRO A N 1
ATOM 1501 C CA . PRO A 1 191 ? -23.130 -6.086 -1.835 1.00 85.44 191 PRO A CA 1
ATOM 1502 C C . PRO A 1 191 ? -24.385 -6.537 -1.081 1.00 85.44 191 PRO A C 1
ATOM 1504 O O . PRO A 1 191 ? -25.146 -7.392 -1.541 1.00 85.44 191 PRO A O 1
ATOM 1507 N N . GLY A 1 192 ? -24.626 -5.941 0.078 1.00 87.50 192 GLY A N 1
ATOM 1508 C CA . GLY A 1 192 ? -25.683 -6.283 1.023 1.00 87.50 192 GLY A CA 1
ATOM 1509 C C . GLY A 1 192 ? -25.355 -7.473 1.932 1.00 87.50 192 GLY A C 1
ATOM 1510 O O . GLY A 1 192 ? -25.815 -7.501 3.075 1.00 87.50 192 GLY A O 1
ATOM 1511 N N . GLU A 1 193 ? -24.632 -8.488 1.451 1.00 91.31 193 GLU A N 1
ATOM 1512 C CA . GLU A 1 193 ? -24.212 -9.626 2.280 1.00 91.31 193 GLU A CA 1
ATOM 1513 C C . GLU A 1 193 ? -22.997 -9.298 3.133 1.00 91.31 193 GLU A C 1
ATOM 1515 O O . GLU A 1 193 ? -22.982 -9.653 4.313 1.00 91.31 193 GLU A O 1
ATOM 1520 N N . ASP A 1 194 ? -22.017 -8.619 2.547 1.00 89.62 194 ASP A N 1
ATOM 1521 C CA . ASP A 1 194 ? -20.790 -8.219 3.228 1.00 89.62 194 ASP A CA 1
ATOM 1522 C C . ASP A 1 194 ? -21.106 -7.331 4.441 1.00 89.62 194 ASP A C 1
ATOM 1524 O O . ASP A 1 194 ? -20.647 -7.614 5.546 1.00 89.62 194 ASP A O 1
ATOM 1528 N N . GLU A 1 195 ? -22.013 -6.362 4.295 1.00 89.56 195 GLU A N 1
ATOM 1529 C CA . GLU A 1 195 ? -22.443 -5.469 5.374 1.00 89.56 195 GLU A CA 1
ATOM 1530 C C . GLU A 1 195 ? -23.146 -6.237 6.502 1.00 89.56 195 GLU A C 1
ATOM 1532 O O . GLU A 1 195 ? -22.888 -5.984 7.679 1.00 89.56 195 GLU A O 1
ATOM 1537 N N . ARG A 1 196 ? -23.990 -7.226 6.168 1.00 89.88 196 ARG A N 1
ATOM 1538 C CA . ARG A 1 196 ? -24.637 -8.088 7.176 1.00 89.88 196 ARG A CA 1
ATOM 1539 C C . ARG A 1 196 ? -23.626 -8.953 7.923 1.00 89.88 196 ARG A C 1
ATOM 1541 O O . ARG A 1 196 ? -23.784 -9.184 9.118 1.00 89.88 196 ARG A O 1
ATOM 1548 N N . ARG A 1 197 ? -22.603 -9.466 7.238 1.00 92.25 197 ARG A N 1
ATOM 1549 C CA . ARG A 1 197 ? -21.548 -10.279 7.865 1.00 92.25 197 ARG A CA 1
ATOM 1550 C C . ARG A 1 197 ? -20.641 -9.419 8.747 1.00 92.25 197 ARG A C 1
ATOM 1552 O O . ARG A 1 197 ? -20.295 -9.842 9.845 1.00 92.25 197 ARG A O 1
ATOM 1559 N N . SER A 1 198 ? -20.319 -8.206 8.308 1.00 89.81 198 SER A N 1
ATOM 1560 C CA . SER A 1 198 ? -19.617 -7.194 9.102 1.00 89.81 198 SER A CA 1
ATOM 1561 C C . SER A 1 198 ? -20.403 -6.797 10.360 1.00 89.81 198 SER A C 1
ATOM 1563 O O . SER A 1 198 ? -19.827 -6.696 11.441 1.00 89.81 198 SER A O 1
ATOM 1565 N N . GLU A 1 199 ? -21.727 -6.644 10.259 1.00 89.19 199 GLU A N 1
ATOM 1566 C CA . GLU A 1 199 ? -22.613 -6.417 11.411 1.00 89.19 199 GLU A CA 1
ATOM 1567 C C . GLU A 1 199 ? -22.601 -7.603 12.389 1.00 89.19 199 GLU A C 1
ATOM 1569 O O . GLU A 1 199 ? -22.463 -7.412 13.599 1.00 89.19 199 GLU A O 1
ATOM 1574 N N . GLN A 1 200 ? -22.695 -8.834 11.876 1.00 90.75 200 GLN A N 1
ATOM 1575 C CA . GLN A 1 200 ? -22.620 -10.048 12.697 1.00 90.75 200 GLN A CA 1
ATOM 1576 C C . GLN A 1 200 ? -21.278 -10.171 13.421 1.00 90.75 200 GLN A C 1
ATOM 1578 O O . GLN A 1 200 ? -21.248 -10.601 14.568 1.00 90.75 200 GLN A O 1
ATOM 1583 N N . LEU A 1 201 ? -20.180 -9.768 12.778 1.00 89.50 201 LEU A N 1
ATOM 1584 C CA . LEU A 1 201 ? -18.852 -9.739 13.390 1.00 89.50 201 LEU A CA 1
ATOM 1585 C C . LEU A 1 201 ? -18.753 -8.713 14.535 1.00 89.50 201 LEU A C 1
ATOM 1587 O O . LEU A 1 201 ? -17.948 -8.894 15.445 1.00 89.50 201 LEU A O 1
ATOM 1591 N N . ALA A 1 202 ? -19.547 -7.641 14.488 1.00 86.88 202 ALA A N 1
ATOM 1592 C CA . ALA A 1 202 ? -19.562 -6.575 15.491 1.00 86.88 202 ALA A CA 1
ATOM 1593 C C . ALA A 1 202 ? -20.488 -6.848 16.695 1.00 86.88 202 ALA A C 1
ATOM 1595 O O . ALA A 1 202 ? -20.515 -6.034 17.624 1.00 86.88 202 ALA A O 1
ATOM 1596 N N . SER A 1 203 ? -21.265 -7.938 16.654 1.00 76.88 203 SER A N 1
ATOM 1597 C CA . SER A 1 203 ? -22.281 -8.314 17.653 1.00 76.88 203 SER A CA 1
ATOM 1598 C C . SER A 1 203 ? -21.710 -9.181 18.774 1.00 76.88 203 SER A C 1
ATOM 1600 O O . SER A 1 203 ? -22.099 -8.941 19.941 1.00 76.88 203 SER A O 1
#

Radius of gyration: 22.81 Å; Cα contacts (8 Å, |Δi|>4): 229; chains: 1; bounding box: 52×32×71 Å

Mean predicted aligned error: 8.7 Å

Sequence (203 aa):
MSIYIDPPTWPAHGTVFSHLISDASLAELHEFAAAAGISERAFDRDHYDVPAHLYDELVRAGAKELSGAELTRTLIASSLRIPLKERPEKIRPRLLRAWEAAFAPRLNTPRLKHVEVPAVSQAQLTAQVAELGESLLQAWEQPHRAYHHSGHLSQMLTDLDRLYAHRTQGSTPLALVLAAWFHDAVYEGAPGEDERRSEQLAS

Solvent-accessible surface area (backbone atoms only — not comparable to full-atom values): 11568 Å² total; per-residue (Å²): 127,51,44,35,30,26,75,55,71,47,77,52,98,94,46,31,26,18,51,37,35,38,47,68,42,71,66,62,40,50,53,54,35,51,76,70,70,48,60,74,86,37,49,66,92,53,34,30,62,38,55,49,90,51,49,71,56,44,44,73,76,62,34,42,81,36,54,65,70,55,46,52,52,43,28,54,74,40,69,59,57,73,54,75,84,56,33,61,88,62,37,49,67,53,51,50,52,51,53,54,58,67,44,43,71,68,76,69,46,86,70,70,100,81,63,89,73,54,70,69,58,53,53,52,49,53,49,50,53,51,53,49,50,53,52,42,52,51,46,21,60,42,90,88,48,85,67,73,20,59,48,45,51,54,49,51,52,53,51,45,41,63,70,20,58,82,40,98,78,58,51,62,57,57,70,59,54,51,48,61,61,30,52,55,35,38,77,82,85,45,88,74,52,24,48,51,50,11,51,60,73,72,108

InterPro domains:
  IPR025109 Domain of unknown function DUF4031 [PF13223] (3-77)

pLDDT: mean 88.97, std 11.14, range [41.0, 98.62]

Foldseek 3Di:
DAKAKEQFDCDDPNFTWIKIADLADPVVQVVLCVVLVHDPVQDPQGIGTGTNVSVVVSVVVGHHYDHPVVVVVSSVNSLSDQDPCNDCVNLVVVQLVVQLVLCCCVLPDPPDDDDDPPPVNSVVVSVVSSVVSVLLLVLLPPPVDSPSHSSVLSVQLVVQLVVCCPPPVNGRHSVSNLCSSQQQSADPPDPPVSRVVSVVVSD